Protein AF-A0A2M7XZ30-F1 (afdb_monomer)

pLDDT: mean 95.37, std 4.84, range [64.06, 98.75]

Foldseek 3Di:
DVVVVVVVVVVLVVLVVLLVLLLVLVVLLPNVLSVCSVPVVLCCCLRRVVNDLLSNLLSLLSNLVSCQLVVHPCSLVSQVVSCVSPVLSVLSNQDHPPDPVSLVSSLVSSVVVLVVCVPVHQNALSSCSNVSSCCSVVVCPCVLCVLLNVLNVCLCVLCVPVNDPPDPVNSVSSVVSNVVSVVVSVVVNVVVVVVVVVVVVVVVD

Structure (mmCIF, N/CA/C/O backbone):
data_AF-A0A2M7XZ30-F1
#
_entry.id   AF-A0A2M7XZ30-F1
#
loop_
_atom_site.group_PDB
_atom_site.id
_atom_site.type_symbol
_atom_site.label_atom_id
_atom_site.label_alt_id
_atom_site.label_comp_id
_atom_site.label_asym_id
_atom_site.label_entity_id
_atom_site.label_seq_id
_atom_site.pdbx_PDB_ins_code
_atom_site.Cartn_x
_atom_site.Cartn_y
_atom_site.Cartn_z
_atom_site.occupancy
_atom_site.B_iso_or_equiv
_atom_site.auth_seq_id
_atom_site.auth_comp_id
_atom_site.auth_asym_id
_atom_site.auth_atom_id
_atom_site.pdbx_PDB_model_num
ATOM 1 N N . GLY A 1 1 ? 27.464 -24.814 1.248 1.00 65.94 1 GLY A N 1
ATOM 2 C CA . GLY A 1 1 ? 26.129 -25.414 1.045 1.00 65.94 1 GLY A CA 1
ATOM 3 C C . GLY A 1 1 ? 25.167 -25.120 2.187 1.00 65.94 1 GLY A C 1
ATOM 4 O O . GLY A 1 1 ? 24.325 -24.247 2.036 1.00 65.94 1 GLY A O 1
ATOM 5 N N . GLY A 1 2 ?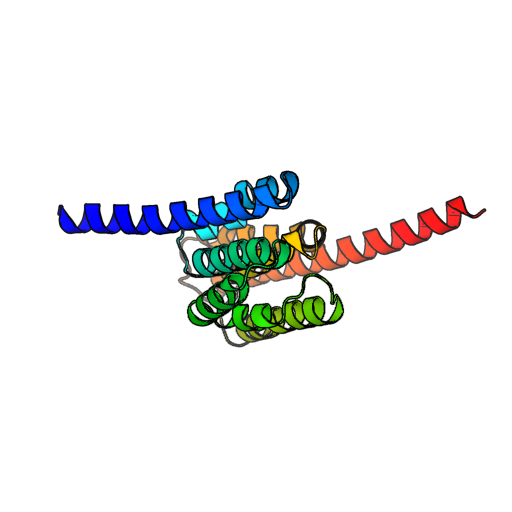 25.293 -25.793 3.338 1.00 81.12 2 GLY A N 1
ATOM 6 C CA . GLY A 1 2 ? 24.267 -25.773 4.401 1.00 81.12 2 GLY A CA 1
ATOM 7 C C . GLY A 1 2 ? 23.904 -24.400 4.991 1.00 81.12 2 GLY A C 1
ATOM 8 O O . GLY A 1 2 ? 22.726 -24.109 5.171 1.00 81.12 2 GLY A O 1
ATOM 9 N N . LYS A 1 3 ? 24.886 -23.511 5.213 1.00 88.50 3 LYS A N 1
ATOM 10 C CA . LYS A 1 3 ? 24.630 -22.151 5.737 1.00 88.50 3 LYS A CA 1
ATOM 11 C C . LYS A 1 3 ? 23.772 -21.293 4.794 1.00 88.50 3 LYS A C 1
ATOM 13 O O . LYS A 1 3 ? 22.982 -20.483 5.264 1.00 88.50 3 LYS A O 1
ATOM 18 N N . PHE A 1 4 ? 23.898 -21.497 3.479 1.00 93.31 4 PHE A N 1
ATOM 19 C CA . PHE A 1 4 ? 23.113 -20.771 2.477 1.00 93.31 4 PHE A CA 1
ATOM 20 C C . PHE A 1 4 ? 21.645 -21.208 2.489 1.00 93.31 4 PHE A C 1
ATOM 22 O O . PHE A 1 4 ? 20.761 -20.362 2.551 1.00 93.31 4 PHE A O 1
ATOM 29 N N . ILE A 1 5 ? 21.386 -22.520 2.509 1.00 94.94 5 ILE A N 1
ATOM 30 C CA . ILE A 1 5 ? 20.019 -23.066 2.561 1.00 94.94 5 ILE A CA 1
ATOM 31 C C . ILE A 1 5 ? 19.306 -22.590 3.829 1.00 94.94 5 ILE A C 1
ATOM 33 O O . ILE A 1 5 ? 18.170 -22.126 3.766 1.00 94.94 5 ILE A O 1
ATOM 37 N N . LEU A 1 6 ? 19.997 -22.651 4.969 1.00 95.06 6 LEU A N 1
ATOM 38 C CA . LEU A 1 6 ? 19.446 -22.207 6.243 1.00 95.06 6 LEU A CA 1
ATOM 39 C C . LEU A 1 6 ? 19.149 -20.698 6.243 1.00 95.06 6 LEU A C 1
ATOM 41 O O . LEU A 1 6 ? 18.087 -20.279 6.695 1.00 95.06 6 LEU A O 1
ATOM 45 N N . SER A 1 7 ? 20.051 -19.884 5.686 1.00 94.75 7 SER A N 1
ATOM 46 C CA . SER A 1 7 ? 19.841 -18.439 5.540 1.00 94.75 7 SER A CA 1
ATOM 47 C C . SER A 1 7 ? 18.653 -18.118 4.628 1.00 94.75 7 SER A C 1
ATOM 49 O O . SER A 1 7 ? 17.804 -17.317 5.010 1.00 94.75 7 SER A O 1
ATOM 51 N N . LEU A 1 8 ? 18.537 -18.784 3.474 1.00 93.38 8 LEU A N 1
ATOM 52 C CA . LEU A 1 8 ? 17.414 -18.617 2.548 1.00 93.38 8 LEU A CA 1
ATOM 53 C C . LEU A 1 8 ? 16.080 -19.006 3.199 1.00 93.38 8 LEU A C 1
ATOM 55 O O . LEU A 1 8 ? 15.076 -18.312 3.026 1.00 93.38 8 LEU A O 1
ATOM 59 N N . PHE A 1 9 ? 16.074 -20.101 3.963 1.00 95.19 9 PHE A N 1
ATOM 60 C CA . PHE A 1 9 ? 14.902 -20.552 4.704 1.00 95.19 9 PHE A CA 1
ATOM 61 C C . PHE A 1 9 ? 14.462 -19.516 5.740 1.00 95.19 9 PHE A C 1
ATOM 63 O O . PHE A 1 9 ? 13.304 -19.100 5.721 1.00 95.19 9 PHE A O 1
ATOM 70 N N . PHE A 1 10 ? 15.374 -19.050 6.602 1.00 96.06 10 PHE A N 1
ATOM 71 C CA . PHE A 1 10 ? 15.043 -18.037 7.606 1.00 96.06 10 PHE A CA 1
ATOM 72 C C . PHE A 1 10 ? 14.608 -16.718 6.975 1.00 96.06 10 PHE A C 1
ATOM 74 O O . PHE A 1 10 ? 13.650 -16.114 7.449 1.00 96.06 10 PHE A O 1
ATOM 81 N N . PHE A 1 11 ? 15.245 -16.314 5.874 1.00 94.38 11 PHE A N 1
ATOM 82 C CA . PHE A 1 11 ? 14.849 -15.133 5.119 1.00 94.38 11 PHE A CA 1
ATOM 83 C C . PHE A 1 11 ? 13.398 -15.246 4.638 1.00 94.38 11 PHE A C 1
ATOM 85 O O . PHE A 1 11 ? 12.583 -14.390 4.970 1.00 94.38 11 PHE A O 1
ATOM 92 N N . LYS A 1 12 ? 13.020 -16.335 3.952 1.00 95.00 12 LYS A N 1
ATOM 93 C CA . LYS A 1 12 ? 11.621 -16.545 3.532 1.00 95.00 12 LYS A CA 1
ATOM 94 C C . LYS A 1 12 ? 10.661 -16.643 4.715 1.00 95.00 12 LYS A C 1
ATOM 96 O O . LYS A 1 12 ? 9.571 -16.073 4.660 1.00 95.00 12 LYS A O 1
ATOM 101 N N . LEU A 1 13 ? 11.063 -17.329 5.785 1.00 96.81 13 LEU A N 1
ATOM 102 C CA . LEU A 1 13 ? 10.253 -17.465 6.991 1.00 96.81 13 LEU A CA 1
ATOM 103 C C . LEU A 1 13 ? 9.919 -16.094 7.589 1.00 96.81 13 LEU A C 1
ATOM 105 O O . LEU A 1 13 ? 8.770 -15.873 7.959 1.00 96.81 13 LEU A O 1
ATOM 109 N N . THR A 1 14 ? 10.867 -15.151 7.609 1.00 96.94 14 THR A N 1
ATOM 110 C CA . THR A 1 14 ? 10.625 -13.776 8.068 1.00 96.94 14 THR A CA 1
ATOM 111 C C . THR A 1 14 ? 9.487 -13.104 7.295 1.00 96.94 14 THR A C 1
ATOM 113 O O . THR A 1 14 ? 8.554 -12.593 7.918 1.00 96.94 14 THR A O 1
ATOM 116 N N . PHE A 1 15 ? 9.501 -13.137 5.957 1.00 97.44 15 PHE A N 1
ATOM 117 C CA . PHE A 1 15 ? 8.439 -12.516 5.149 1.00 97.44 15 PHE A CA 1
ATOM 118 C C . PHE A 1 15 ? 7.088 -13.203 5.344 1.00 97.44 15 PHE A C 1
ATOM 120 O O . PHE A 1 15 ? 6.075 -12.519 5.483 1.00 97.44 15 PHE A O 1
ATOM 127 N N . VAL A 1 16 ? 7.070 -14.536 5.446 1.00 98.06 16 VAL A N 1
ATOM 128 C CA . VAL A 1 16 ? 5.848 -15.290 5.761 1.00 98.06 16 VAL A CA 1
ATOM 129 C C . VAL A 1 16 ? 5.306 -14.903 7.138 1.00 98.06 16 VAL A C 1
ATOM 131 O O . VAL A 1 16 ? 4.108 -14.666 7.273 1.00 98.06 16 VAL A O 1
ATOM 134 N N . SER A 1 17 ? 6.160 -14.776 8.158 1.00 98.38 17 SER A N 1
ATOM 135 C CA . SER A 1 17 ? 5.740 -14.349 9.498 1.00 98.38 17 SER A CA 1
ATOM 136 C C . SER A 1 17 ? 5.137 -12.943 9.496 1.00 98.38 17 SER A C 1
ATOM 138 O O . SER A 1 17 ? 4.085 -12.741 10.101 1.00 98.38 17 SER A O 1
ATOM 140 N N . PHE A 1 18 ? 5.744 -11.981 8.791 1.00 98.44 18 PHE A N 1
ATOM 141 C CA . PHE A 1 18 ? 5.183 -10.631 8.668 1.00 98.44 18 PHE A CA 1
ATOM 142 C C . PHE A 1 18 ? 3.872 -10.625 7.880 1.00 98.44 18 PHE A C 1
ATOM 144 O O . PHE A 1 18 ? 2.883 -10.059 8.333 1.00 98.44 18 PHE A O 1
ATOM 151 N N . TYR A 1 19 ? 3.805 -11.326 6.754 1.00 98.56 19 TYR A N 1
ATOM 152 C CA . TYR A 1 19 ? 2.561 -11.482 6.007 1.00 98.56 19 TYR A CA 1
ATOM 153 C C . TYR A 1 19 ? 1.423 -12.052 6.876 1.00 98.56 19 TYR A C 1
ATOM 155 O O . TYR A 1 19 ? 0.344 -11.461 6.955 1.00 98.56 19 TYR A O 1
ATOM 163 N N . LEU A 1 20 ? 1.672 -13.149 7.600 1.00 98.62 20 LEU A N 1
ATOM 164 C CA . LEU A 1 20 ? 0.684 -13.738 8.508 1.00 98.62 20 LEU A CA 1
ATOM 165 C C . LEU A 1 20 ? 0.331 -12.793 9.664 1.00 98.62 20 LEU A C 1
ATOM 167 O O . LEU A 1 20 ? -0.834 -12.718 10.056 1.00 98.62 20 LEU A O 1
ATOM 171 N N . GLY A 1 21 ? 1.299 -12.028 10.173 1.00 98.69 21 GLY A N 1
ATOM 172 C CA . GLY A 1 21 ? 1.078 -10.980 11.169 1.00 98.69 21 GLY A CA 1
ATOM 173 C C . GLY A 1 21 ? 0.129 -9.883 10.674 1.00 98.69 21 GLY A C 1
ATOM 174 O O . GLY A 1 21 ? -0.786 -9.490 11.402 1.00 98.69 21 GLY A O 1
ATOM 175 N N . ALA A 1 22 ? 0.285 -9.439 9.425 1.00 98.62 22 ALA A N 1
ATOM 176 C CA . ALA A 1 22 ? -0.594 -8.464 8.780 1.00 98.62 22 ALA A CA 1
ATOM 177 C C . ALA A 1 22 ? -2.033 -8.988 8.628 1.00 98.62 22 ALA A C 1
ATOM 179 O O . ALA A 1 22 ? -2.995 -8.290 8.977 1.00 98.62 22 ALA A O 1
ATOM 180 N N . VAL A 1 23 ? -2.181 -10.230 8.149 1.00 98.75 23 VAL A N 1
ATOM 181 C CA . VAL A 1 23 ? -3.479 -10.912 8.017 1.00 98.75 23 VAL A CA 1
ATOM 182 C C . VAL A 1 23 ? -4.138 -11.064 9.386 1.00 98.75 23 VAL A C 1
ATOM 184 O O . VAL A 1 23 ? -5.301 -10.696 9.555 1.00 98.75 23 VAL A O 1
ATOM 187 N N . TRP A 1 24 ? -3.398 -11.538 10.391 1.00 98.69 24 TRP A N 1
ATOM 188 C CA . TRP A 1 24 ? -3.891 -11.699 11.757 1.00 98.69 24 TRP A CA 1
ATOM 189 C C . TRP A 1 24 ? -4.364 -10.374 12.362 1.00 98.69 24 TRP A C 1
ATOM 191 O O . TRP A 1 24 ? -5.485 -10.303 12.872 1.00 98.69 24 TRP A O 1
ATOM 201 N N . ALA A 1 25 ? -3.551 -9.318 12.279 1.00 98.44 25 ALA A N 1
ATOM 202 C CA . ALA A 1 25 ? -3.884 -8.012 12.841 1.00 98.44 25 ALA A CA 1
ATOM 203 C C . ALA A 1 25 ? -5.148 -7.439 12.198 1.00 98.44 25 ALA A C 1
ATOM 205 O O . ALA A 1 25 ? -6.045 -6.954 12.890 1.00 98.44 25 ALA A O 1
ATOM 206 N N . THR A 1 26 ? -5.254 -7.564 10.876 1.00 98.31 26 THR A N 1
ATOM 207 C CA . THR A 1 26 ? -6.417 -7.087 10.129 1.00 98.31 26 THR A CA 1
ATOM 208 C C . THR A 1 26 ? -7.651 -7.940 10.427 1.00 98.31 26 THR A C 1
ATOM 210 O O . THR A 1 26 ? -8.738 -7.391 10.574 1.00 98.31 26 THR A O 1
ATOM 213 N N . ASN A 1 27 ? -7.504 -9.253 10.633 1.00 98.50 27 ASN A N 1
ATOM 214 C CA . ASN A 1 27 ? -8.604 -10.155 11.003 1.00 98.50 27 ASN A CA 1
ATOM 215 C C . ASN A 1 27 ? -9.213 -9.796 12.362 1.00 98.50 27 ASN A C 1
ATOM 217 O O . ASN A 1 27 ? -10.423 -9.900 12.553 1.00 98.50 27 ASN A O 1
ATOM 221 N N . LYS A 1 28 ? -8.386 -9.318 13.299 1.00 98.00 28 LYS A N 1
ATOM 222 C CA . LYS A 1 28 ? -8.860 -8.806 14.591 1.00 98.00 28 LYS A CA 1
ATOM 223 C C . LYS A 1 28 ? -9.648 -7.497 14.477 1.00 98.00 28 LYS A C 1
ATOM 225 O O . LYS A 1 28 ? -10.363 -7.161 15.415 1.00 98.00 28 LYS A O 1
ATOM 230 N N . ILE A 1 29 ? -9.533 -6.776 13.360 1.00 97.31 29 ILE A N 1
ATOM 231 C CA . ILE A 1 29 ? -10.335 -5.582 13.063 1.00 97.31 29 ILE A CA 1
ATOM 232 C C . ILE A 1 29 ? -11.581 -5.972 12.256 1.00 97.31 29 ILE A C 1
ATOM 234 O O . ILE A 1 29 ? -12.699 -5.638 12.641 1.00 97.31 29 ILE A O 1
ATOM 238 N N . ASN A 1 30 ? -11.396 -6.660 11.125 1.00 97.62 30 ASN A N 1
ATOM 239 C CA . ASN A 1 30 ? -12.458 -7.061 10.210 1.00 97.62 30 ASN A CA 1
ATOM 240 C C . ASN A 1 30 ? -12.027 -8.251 9.326 1.00 97.62 30 ASN A C 1
ATOM 242 O O . ASN A 1 30 ? -11.037 -8.173 8.595 1.00 97.62 30 ASN A O 1
ATOM 246 N N . LYS A 1 31 ? -12.825 -9.327 9.329 1.00 97.50 31 LYS A N 1
ATOM 247 C CA . LYS A 1 31 ? -12.552 -10.559 8.565 1.00 97.50 31 LYS A CA 1
ATOM 248 C C . LYS A 1 31 ? -12.480 -10.337 7.048 1.00 97.50 31 LYS A C 1
ATOM 250 O O . LYS A 1 31 ? -11.614 -10.904 6.392 1.00 97.50 31 LYS A O 1
ATOM 255 N N . ASN A 1 32 ? -13.342 -9.484 6.492 1.00 97.38 32 ASN A N 1
ATOM 256 C CA . ASN A 1 32 ? -13.381 -9.225 5.049 1.00 97.38 32 ASN A CA 1
ATOM 257 C C . ASN A 1 32 ? -12.128 -8.471 4.589 1.00 97.38 32 ASN A C 1
ATOM 259 O O . ASN A 1 32 ? -11.578 -8.767 3.535 1.00 97.38 3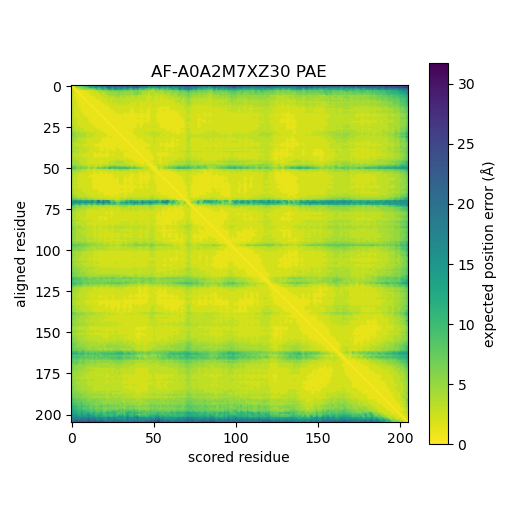2 ASN A O 1
ATOM 263 N N . MET A 1 33 ? -11.638 -7.528 5.398 1.00 97.75 33 MET A N 1
ATOM 264 C CA . MET A 1 33 ? -10.380 -6.830 5.108 1.00 97.75 33 MET A CA 1
ATOM 265 C C . MET A 1 33 ? -9.184 -7.776 5.197 1.00 97.75 33 MET A C 1
ATOM 267 O O . MET A 1 33 ? -8.268 -7.679 4.389 1.00 97.75 33 MET A O 1
ATOM 271 N N . ALA A 1 34 ? -9.195 -8.707 6.153 1.00 98.19 34 ALA A N 1
ATOM 272 C CA . ALA A 1 34 ? -8.145 -9.710 6.267 1.00 98.19 34 ALA A CA 1
ATOM 273 C C . ALA A 1 34 ? -8.107 -10.636 5.054 1.00 98.19 34 ALA A C 1
ATOM 275 O O . ALA A 1 34 ? -7.021 -10.965 4.594 1.00 98.19 34 ALA A O 1
ATOM 276 N N . LEU A 1 35 ? -9.276 -10.994 4.513 1.00 98.06 35 LEU A N 1
ATOM 277 C CA . LEU A 1 35 ? -9.371 -11.744 3.265 1.00 98.06 35 LEU A CA 1
ATOM 278 C C . LEU A 1 35 ? -8.733 -10.961 2.117 1.00 98.06 35 LEU A C 1
ATOM 280 O O . LEU A 1 35 ? -7.898 -11.519 1.420 1.00 98.06 35 LEU A O 1
ATOM 284 N N . VAL A 1 36 ? -9.018 -9.657 1.988 1.00 98.06 36 VAL A N 1
ATOM 285 C CA . VAL A 1 36 ? -8.336 -8.804 0.998 1.00 98.06 36 VAL A CA 1
ATOM 286 C C . VAL A 1 36 ? -6.818 -8.857 1.185 1.00 98.06 36 VAL A C 1
ATOM 288 O O . VAL A 1 36 ? -6.116 -9.131 0.224 1.00 98.06 36 VAL A O 1
ATOM 291 N N . ILE A 1 37 ? -6.290 -8.665 2.400 1.00 98.31 37 ILE A N 1
ATOM 292 C CA . ILE A 1 37 ? -4.836 -8.748 2.644 1.00 98.31 37 ILE A CA 1
ATOM 293 C C . ILE A 1 37 ? -4.272 -10.134 2.294 1.00 98.31 37 ILE A C 1
ATOM 295 O O . ILE A 1 37 ? -3.186 -10.227 1.730 1.00 98.31 37 ILE A O 1
ATOM 299 N N . ALA A 1 38 ? -5.008 -11.199 2.612 1.00 98.25 38 ALA A N 1
ATOM 300 C CA . ALA A 1 38 ? -4.565 -12.575 2.423 1.00 98.25 38 ALA A CA 1
ATOM 301 C C . ALA A 1 38 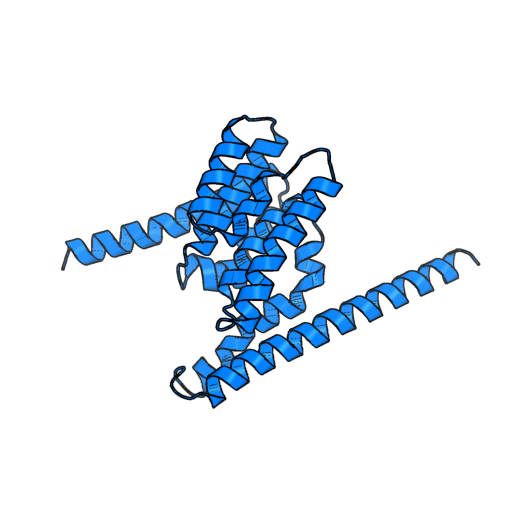? -4.627 -13.058 0.964 1.00 98.25 38 ALA A C 1
ATOM 303 O O . ALA A 1 38 ? -3.954 -14.016 0.597 1.00 98.25 38 ALA A O 1
ATOM 304 N N . THR A 1 39 ? -5.467 -12.452 0.127 1.00 97.94 39 THR A N 1
ATOM 305 C CA . THR A 1 39 ? -5.690 -12.944 -1.240 1.00 97.94 39 THR A CA 1
ATOM 306 C C . THR A 1 39 ? -5.338 -11.930 -2.314 1.00 97.94 39 THR A C 1
ATOM 308 O O . THR A 1 39 ? -5.406 -12.267 -3.494 1.00 97.94 39 THR A O 1
ATOM 311 N N . HIS A 1 40 ? -4.984 -10.690 -1.960 1.00 98.12 40 HIS A N 1
ATOM 312 C CA . HIS A 1 40 ? -4.688 -9.687 -2.974 1.00 98.12 40 HIS A CA 1
ATOM 313 C C . HIS A 1 40 ? -3.419 -10.077 -3.749 1.00 98.12 40 HIS A C 1
ATOM 315 O O . HIS A 1 40 ? -2.348 -10.204 -3.146 1.00 98.12 40 HIS A O 1
ATOM 321 N N . PRO A 1 41 ? -3.489 -10.205 -5.087 1.00 97.19 41 PRO A N 1
ATOM 322 C CA . PRO A 1 41 ? -2.390 -10.755 -5.877 1.00 97.19 41 PRO A CA 1
ATOM 323 C C . PRO A 1 41 ? -1.119 -9.903 -5.776 1.00 97.19 41 PRO A C 1
ATOM 325 O O . PRO A 1 41 ? -0.029 -10.457 -5.699 1.00 97.19 41 PRO A O 1
ATOM 328 N N . LEU A 1 42 ? -1.248 -8.575 -5.648 1.00 97.44 42 LEU A N 1
ATOM 329 C CA . LEU A 1 42 ? -0.097 -7.690 -5.424 1.00 97.44 42 LEU A CA 1
ATOM 330 C C . LEU A 1 42 ? 0.661 -8.043 -4.132 1.00 97.44 42 LEU A C 1
ATOM 332 O O . LEU A 1 42 ? 1.881 -8.081 -4.145 1.00 97.44 42 LEU A O 1
ATOM 336 N N . ILE A 1 43 ? -0.040 -8.348 -3.033 1.00 97.75 43 ILE A N 1
ATOM 337 C CA . ILE A 1 43 ? 0.601 -8.698 -1.753 1.00 97.75 43 ILE A CA 1
ATOM 338 C C . ILE A 1 43 ? 1.306 -10.050 -1.860 1.00 97.75 43 ILE A C 1
ATOM 340 O O . ILE A 1 43 ? 2.403 -10.218 -1.337 1.00 97.75 43 ILE A O 1
ATOM 344 N N . ILE A 1 44 ? 0.701 -11.015 -2.551 1.00 97.19 44 ILE A N 1
ATOM 345 C CA . ILE A 1 44 ? 1.283 -12.350 -2.705 1.00 97.19 44 ILE A CA 1
ATOM 346 C C . ILE A 1 44 ? 2.531 -12.287 -3.596 1.00 97.19 44 ILE A C 1
ATOM 348 O O . ILE A 1 44 ? 3.588 -12.791 -3.215 1.00 97.19 44 ILE A O 1
ATOM 352 N N . ILE A 1 45 ? 2.432 -11.645 -4.760 1.00 96.25 45 ILE A N 1
ATOM 353 C CA . ILE A 1 45 ? 3.522 -11.595 -5.741 1.00 96.25 45 ILE A CA 1
ATOM 354 C C . ILE A 1 45 ? 4.666 -10.705 -5.230 1.00 96.25 45 ILE A C 1
ATOM 356 O O . ILE A 1 45 ? 5.799 -11.169 -5.134 1.00 96.25 45 ILE A O 1
ATOM 360 N N . GLU A 1 46 ? 4.372 -9.471 -4.817 1.00 95.88 46 GLU A N 1
ATOM 361 C CA . GLU A 1 46 ? 5.390 -8.484 -4.410 1.00 95.88 46 GLU A CA 1
ATOM 362 C C . GLU A 1 46 ? 5.812 -8.593 -2.945 1.00 95.88 46 GLU A C 1
ATOM 364 O O . GLU A 1 46 ? 6.815 -8.019 -2.531 1.00 95.88 46 GLU A O 1
ATOM 369 N N . GLY A 1 47 ? 5.015 -9.262 -2.115 1.00 94.19 47 GLY A N 1
ATOM 370 C CA . GLY A 1 47 ? 5.331 -9.438 -0.702 1.00 94.19 47 GLY A CA 1
ATOM 371 C C . GLY A 1 47 ? 6.010 -10.770 -0.409 1.00 94.19 47 GLY A C 1
ATOM 372 O O . GLY A 1 47 ? 6.991 -10.802 0.332 1.00 94.19 47 GLY A O 1
ATOM 373 N N . LEU A 1 48 ? 5.490 -11.874 -0.956 1.00 94.06 48 LEU A N 1
ATOM 374 C CA . LEU A 1 48 ? 5.951 -13.225 -0.613 1.00 94.06 48 LEU A CA 1
ATOM 375 C C . LEU A 1 48 ? 6.865 -13.843 -1.668 1.00 94.06 48 LEU A C 1
ATOM 377 O O . LEU A 1 48 ? 7.848 -14.493 -1.308 1.00 94.06 48 LEU A O 1
ATOM 381 N N . ASN A 1 49 ? 6.533 -13.691 -2.953 1.00 92.00 49 ASN A N 1
ATOM 382 C CA . ASN A 1 49 ? 7.315 -14.316 -4.018 1.00 92.00 49 ASN A CA 1
ATOM 383 C C . ASN A 1 49 ? 8.619 -13.552 -4.274 1.00 92.00 49 ASN A C 1
ATOM 385 O O . ASN A 1 49 ? 9.692 -14.156 -4.285 1.00 92.00 49 ASN A O 1
ATOM 389 N N . THR A 1 50 ? 8.521 -12.227 -4.388 1.00 89.62 50 THR A N 1
ATOM 390 C CA . THR A 1 50 ? 9.664 -11.318 -4.522 1.00 89.62 50 THR A CA 1
ATOM 391 C C . THR A 1 50 ? 9.774 -10.474 -3.253 1.00 89.62 50 THR A C 1
ATOM 393 O O . THR A 1 50 ? 9.218 -9.386 -3.192 1.00 89.62 50 THR A O 1
ATOM 396 N N . PRO A 1 51 ? 10.409 -10.976 -2.183 1.00 84.06 51 PRO A N 1
ATOM 397 C CA . PRO A 1 51 ? 10.361 -10.328 -0.879 1.00 84.06 51 PRO A CA 1
ATOM 398 C C . PRO A 1 51 ? 11.036 -8.950 -0.878 1.00 84.06 51 PRO A C 1
ATOM 400 O O . PRO A 1 51 ? 12.260 -8.832 -0.957 1.00 84.06 51 PRO A O 1
ATOM 403 N N . HIS A 1 52 ? 10.219 -7.908 -0.720 1.00 93.19 52 HIS A N 1
ATOM 404 C CA . HIS A 1 52 ? 10.650 -6.530 -0.507 1.00 93.19 52 HIS A CA 1
ATOM 405 C C . HIS A 1 52 ? 10.329 -6.070 0.915 1.00 93.19 52 HIS A C 1
ATOM 407 O O . HIS A 1 52 ? 9.269 -6.379 1.466 1.00 93.19 52 HIS A O 1
ATOM 413 N N . ASN A 1 53 ? 11.207 -5.251 1.499 1.00 96.19 53 ASN A N 1
ATOM 414 C CA . ASN A 1 53 ? 11.016 -4.684 2.842 1.00 96.19 53 ASN A CA 1
ATOM 415 C C . ASN A 1 53 ? 9.702 -3.887 2.984 1.00 96.19 53 ASN A C 1
ATOM 417 O O . ASN A 1 53 ? 9.212 -3.700 4.097 1.00 96.19 53 ASN A O 1
ATOM 421 N N . ASP A 1 54 ? 9.102 -3.465 1.867 1.00 97.00 54 ASP A N 1
ATOM 422 C CA . ASP A 1 54 ? 7.768 -2.872 1.786 1.00 97.00 54 ASP A CA 1
ATOM 423 C C . ASP A 1 54 ? 6.684 -3.753 2.439 1.00 97.00 54 ASP A C 1
ATOM 425 O O . ASP A 1 54 ? 5.817 -3.215 3.129 1.00 97.00 54 ASP A O 1
ATOM 429 N N . LEU A 1 55 ? 6.761 -5.091 2.332 1.00 98.00 55 LEU A N 1
ATOM 430 C CA . LEU A 1 55 ? 5.835 -5.997 3.028 1.00 98.00 55 LEU A CA 1
ATOM 431 C C . LEU A 1 55 ? 6.004 -5.922 4.552 1.00 98.00 55 LEU A C 1
ATOM 433 O O . LEU A 1 55 ? 5.015 -5.918 5.287 1.00 98.00 55 LEU A O 1
ATOM 437 N N . ILE A 1 56 ? 7.246 -5.851 5.037 1.00 98.44 56 ILE A N 1
ATOM 438 C CA . ILE A 1 56 ? 7.541 -5.763 6.473 1.00 98.44 56 ILE A CA 1
ATOM 439 C C . ILE A 1 56 ? 7.012 -4.435 7.025 1.00 98.44 56 ILE A C 1
ATOM 441 O O . ILE A 1 56 ? 6.299 -4.429 8.030 1.00 98.44 56 ILE A O 1
ATOM 445 N N . ALA A 1 57 ? 7.288 -3.322 6.337 1.00 98.50 57 ALA A N 1
ATOM 446 C CA . ALA A 1 57 ? 6.762 -2.008 6.701 1.00 98.50 57 ALA A CA 1
ATOM 447 C C . ALA A 1 57 ? 5.221 -2.000 6.694 1.00 98.50 57 ALA A C 1
ATOM 449 O O . ALA A 1 57 ? 4.595 -1.617 7.683 1.00 98.50 57 ALA A O 1
ATOM 450 N N . MET A 1 58 ? 4.595 -2.524 5.634 1.00 98.50 58 MET A N 1
ATOM 451 C CA . MET A 1 58 ? 3.138 -2.675 5.545 1.00 98.50 58 MET A CA 1
ATOM 452 C C . MET A 1 58 ? 2.570 -3.492 6.713 1.00 98.50 58 MET A C 1
ATOM 454 O O . MET A 1 58 ? 1.596 -3.077 7.345 1.00 98.50 58 MET A O 1
ATOM 458 N N . SER A 1 59 ? 3.185 -4.632 7.036 1.00 98.62 59 SER A N 1
ATOM 459 C CA . SER A 1 59 ? 2.761 -5.491 8.140 1.00 98.62 59 SER A CA 1
ATOM 460 C C . SER A 1 59 ? 2.853 -4.780 9.486 1.00 98.62 59 SER A C 1
ATOM 462 O O . SER A 1 59 ? 1.896 -4.801 10.260 1.00 98.62 59 SER A O 1
ATOM 464 N N . LEU A 1 60 ? 3.990 -4.149 9.789 1.00 98.75 60 LEU A N 1
ATOM 465 C CA . LEU A 1 60 ? 4.175 -3.402 11.033 1.00 98.75 60 LEU A CA 1
ATOM 466 C C . LEU A 1 60 ? 3.180 -2.244 11.142 1.00 98.75 60 LEU A C 1
ATOM 468 O O . LEU A 1 60 ? 2.606 -2.036 12.212 1.00 98.75 60 LEU A O 1
ATOM 472 N N . GLY A 1 61 ? 2.909 -1.553 10.033 1.00 98.56 61 GLY A N 1
ATOM 473 C CA . GLY A 1 61 ? 1.855 -0.550 9.939 1.00 98.56 61 GLY A CA 1
ATOM 474 C C . GLY A 1 61 ? 0.476 -1.122 10.281 1.00 98.56 61 GLY A C 1
ATOM 475 O O . GLY A 1 61 ? -0.216 -0.577 11.135 1.00 98.56 61 GLY A O 1
ATOM 476 N N . LEU A 1 62 ? 0.080 -2.258 9.702 1.00 98.69 62 LEU A N 1
ATOM 477 C CA . LEU A 1 62 ? -1.215 -2.893 9.988 1.00 98.69 62 LEU A CA 1
ATOM 478 C C . LEU A 1 62 ? -1.339 -3.389 11.436 1.00 98.69 62 LEU A C 1
ATOM 480 O O . LEU A 1 62 ? -2.370 -3.167 12.079 1.00 98.69 62 LEU A O 1
ATOM 484 N N . ILE A 1 63 ? -0.284 -3.994 11.990 1.00 98.69 63 ILE A N 1
ATOM 485 C CA . ILE A 1 63 ? -0.243 -4.375 13.411 1.00 98.69 63 ILE A CA 1
ATOM 486 C C . ILE A 1 63 ? -0.350 -3.117 14.286 1.00 98.69 63 ILE A C 1
ATOM 488 O O . ILE A 1 63 ? -1.123 -3.092 15.245 1.00 98.69 63 ILE A O 1
ATOM 492 N N . GLY A 1 64 ? 0.352 -2.040 13.929 1.00 98.44 64 GLY A N 1
ATOM 493 C CA . GLY A 1 64 ? 0.255 -0.743 14.595 1.00 98.44 64 GLY A CA 1
ATOM 494 C C . GLY A 1 64 ? -1.163 -0.167 14.566 1.00 98.44 64 GLY A C 1
ATOM 495 O O . GLY A 1 64 ? -1.652 0.288 15.599 1.00 98.44 64 GLY A O 1
ATOM 496 N N . VAL A 1 65 ? -1.872 -0.255 13.435 1.00 98.31 65 VAL A N 1
ATOM 497 C CA . VAL A 1 65 ? -3.277 0.176 13.307 1.00 98.31 65 VAL A CA 1
ATOM 498 C C . VAL A 1 65 ? -4.194 -0.650 14.213 1.00 98.31 65 VAL A C 1
ATOM 500 O O . VAL A 1 65 ? -5.028 -0.083 14.925 1.00 98.31 65 VAL A O 1
ATOM 503 N N . TYR A 1 66 ? -4.008 -1.970 14.273 1.00 98.31 66 TYR A N 1
ATOM 504 C CA . TYR A 1 66 ? -4.732 -2.827 15.216 1.00 98.31 66 TYR A CA 1
ATOM 505 C C . TYR A 1 66 ? -4.500 -2.405 16.678 1.00 98.31 66 TYR A C 1
ATOM 507 O O . TYR A 1 66 ? -5.451 -2.269 17.454 1.00 98.31 66 TYR A O 1
ATOM 515 N N . LEU A 1 67 ? -3.251 -2.141 17.070 1.00 98.00 67 LEU A N 1
ATOM 516 C CA . LEU A 1 67 ? -2.924 -1.671 18.421 1.00 98.00 67 LEU A CA 1
ATOM 517 C C . LEU A 1 67 ? -3.505 -0.278 18.708 1.00 98.00 67 LEU A C 1
ATOM 519 O O . LEU A 1 67 ? -4.021 -0.050 19.805 1.00 98.00 67 LEU A O 1
ATOM 523 N N . LEU A 1 68 ? -3.490 0.623 17.719 1.00 97.38 68 LEU A N 1
ATOM 524 C CA . LEU A 1 68 ? -4.075 1.963 17.803 1.00 97.38 68 LEU A CA 1
ATOM 525 C C . LEU A 1 68 ? -5.579 1.880 18.096 1.00 97.38 68 LEU A C 1
ATOM 527 O O . LEU A 1 68 ? -6.093 2.597 18.958 1.00 97.38 68 LEU A O 1
ATOM 531 N N . PHE A 1 69 ? -6.295 0.975 17.424 1.00 95.81 69 PHE A N 1
ATOM 532 C CA . PHE A 1 69 ? -7.730 0.781 17.642 1.00 95.81 69 PHE A CA 1
ATOM 533 C C . PHE A 1 69 ? -8.056 0.215 19.029 1.00 95.81 69 PHE A C 1
ATOM 535 O O . PHE A 1 69 ? -9.121 0.535 19.573 1.00 95.81 69 PHE A O 1
ATOM 542 N N . ASN A 1 70 ? -7.112 -0.510 19.632 1.00 93.56 70 ASN A N 1
ATOM 543 C CA . ASN A 1 70 ? -7.187 -1.052 20.989 1.00 93.56 70 ASN A CA 1
ATOM 544 C C . ASN A 1 70 ? -6.527 -0.165 22.060 1.00 93.56 70 ASN A C 1
ATOM 546 O O . ASN A 1 70 ? -6.337 -0.619 23.185 1.00 93.56 70 ASN A O 1
ATOM 550 N N . LYS A 1 71 ? -6.193 1.093 21.731 1.00 83.69 71 LYS A N 1
ATOM 551 C CA . LYS A 1 71 ? -5.592 2.086 22.646 1.00 83.69 71 LYS A CA 1
ATOM 552 C C . LYS A 1 71 ? -4.270 1.637 23.294 1.00 83.69 71 LYS A C 1
ATOM 554 O O . LYS A 1 71 ? -3.977 2.019 24.423 1.00 83.69 71 LYS A O 1
ATOM 559 N N . LYS A 1 72 ? -3.459 0.836 22.599 1.00 83.62 72 LYS A N 1
ATOM 560 C CA . LYS A 1 72 ? -2.169 0.360 23.123 1.00 83.62 72 LYS A CA 1
ATOM 561 C C . LYS A 1 72 ? -1.030 1.294 22.711 1.00 83.62 72 LYS A C 1
ATOM 563 O O . LYS A 1 72 ? -0.881 1.590 21.529 1.00 83.62 72 LYS A O 1
ATOM 568 N N . ILE A 1 73 ? -0.192 1.693 23.674 1.00 87.69 73 ILE A N 1
ATOM 569 C CA . ILE A 1 73 ? 0.935 2.629 23.471 1.00 87.69 73 ILE A CA 1
ATOM 570 C C . ILE A 1 73 ? 1.946 2.141 22.419 1.00 87.69 73 ILE A C 1
ATOM 572 O O . ILE A 1 73 ? 2.511 2.931 21.665 1.00 87.69 73 ILE A O 1
ATOM 576 N N . TRP A 1 74 ? 2.086 0.819 22.295 1.00 94.81 74 TRP A N 1
ATOM 577 C CA . TRP A 1 74 ? 2.959 0.159 21.327 1.00 94.81 74 TRP A CA 1
ATOM 578 C C . TRP A 1 74 ? 2.614 0.453 19.859 1.00 94.81 74 TRP A C 1
ATOM 580 O O . TRP A 1 74 ? 3.458 0.235 18.995 1.00 94.81 74 TRP A O 1
ATOM 590 N N . SER A 1 75 ? 1.428 0.999 19.551 1.00 96.81 75 SER A N 1
ATOM 591 C CA . SER A 1 75 ? 1.075 1.371 18.175 1.00 96.81 75 SER A CA 1
ATOM 592 C C . SER A 1 75 ? 2.062 2.372 17.573 1.00 96.81 75 SER A C 1
ATOM 594 O O . SER A 1 75 ? 2.458 2.229 16.421 1.00 96.81 75 SER A O 1
ATOM 596 N N . ARG A 1 76 ? 2.486 3.376 18.355 1.00 96.12 76 ARG A N 1
ATOM 597 C CA . ARG A 1 76 ? 3.403 4.422 17.881 1.00 96.12 76 ARG A CA 1
ATOM 598 C C . ARG A 1 76 ? 4.803 3.872 17.651 1.00 96.12 76 ARG A C 1
ATOM 600 O O . ARG A 1 76 ? 5.396 4.191 16.630 1.00 96.12 76 ARG A O 1
ATOM 607 N N . ALA A 1 77 ? 5.282 2.993 18.531 1.00 97.75 77 ALA A N 1
ATOM 608 C CA . ALA A 1 77 ? 6.561 2.314 18.344 1.00 97.75 77 ALA A CA 1
ATOM 609 C C . ALA A 1 77 ? 6.588 1.522 17.024 1.00 97.75 77 ALA A C 1
ATOM 611 O O . ALA A 1 77 ? 7.523 1.673 16.245 1.00 97.75 77 ALA A O 1
ATOM 612 N N . LEU A 1 78 ? 5.530 0.760 16.714 1.00 98.31 78 LEU A N 1
ATOM 613 C CA . LEU A 1 78 ? 5.453 0.024 15.444 1.00 98.31 78 LEU A CA 1
ATOM 614 C C . LEU A 1 78 ? 5.391 0.945 14.220 1.00 98.31 78 LEU A C 1
ATOM 616 O O . LEU A 1 78 ? 6.007 0.638 13.203 1.00 98.31 78 LEU A O 1
ATOM 620 N N . PHE A 1 79 ? 4.696 2.082 14.310 1.00 98.31 79 PHE A N 1
ATOM 621 C CA . PHE A 1 79 ? 4.694 3.081 13.238 1.00 98.31 79 PHE A CA 1
ATOM 622 C C . PHE A 1 79 ? 6.075 3.707 13.016 1.00 98.31 79 PHE A C 1
ATOM 624 O O . PHE A 1 79 ? 6.466 3.894 11.867 1.00 98.31 79 PHE A O 1
ATOM 631 N N . ILE A 1 80 ? 6.833 3.983 14.086 1.00 98.25 80 ILE A N 1
ATOM 632 C CA . ILE A 1 80 ? 8.214 4.477 13.975 1.00 98.25 80 ILE A CA 1
ATOM 633 C C . ILE A 1 80 ? 9.074 3.426 13.273 1.00 98.25 80 ILE A C 1
ATOM 635 O O . ILE A 1 80 ? 9.737 3.747 12.293 1.00 98.25 80 ILE A O 1
ATOM 639 N N . ILE A 1 81 ? 9.021 2.167 13.719 1.00 98.38 81 ILE A N 1
ATOM 640 C CA . ILE A 1 81 ? 9.809 1.082 13.118 1.00 98.38 81 ILE A CA 1
ATOM 641 C C . ILE A 1 81 ? 9.433 0.892 11.641 1.00 98.38 81 ILE A C 1
ATOM 643 O O . ILE A 1 81 ? 10.321 0.792 10.801 1.00 98.38 81 ILE A O 1
ATOM 647 N N . SER A 1 82 ? 8.139 0.921 11.298 1.00 98.44 82 SER A N 1
ATOM 648 C CA . SER A 1 82 ? 7.682 0.912 9.900 1.00 98.44 82 SER A CA 1
ATOM 649 C C . SER A 1 82 ? 8.319 2.048 9.094 1.00 98.44 82 SER A C 1
ATOM 651 O O . SER A 1 82 ? 8.884 1.801 8.030 1.00 98.44 82 SER A O 1
ATOM 653 N N . GLY A 1 83 ? 8.274 3.278 9.619 1.00 98.00 83 GLY A N 1
ATOM 654 C CA . GLY A 1 83 ? 8.860 4.464 8.990 1.00 98.00 83 GLY A CA 1
ATOM 655 C C . GLY A 1 83 ? 10.373 4.367 8.797 1.00 98.00 83 GLY A C 1
ATOM 656 O O . GLY A 1 83 ? 10.882 4.817 7.776 1.00 98.00 83 GLY A O 1
ATOM 657 N N . LEU A 1 84 ? 11.087 3.745 9.739 1.00 97.62 84 LEU A N 1
ATOM 658 C CA . LEU A 1 84 ? 12.532 3.522 9.648 1.00 97.62 84 LEU A CA 1
ATOM 659 C C . LEU A 1 84 ? 12.903 2.452 8.613 1.00 97.62 84 LEU A C 1
ATOM 661 O O . LEU A 1 84 ? 13.945 2.564 7.977 1.00 97.62 84 LEU A O 1
ATOM 665 N N . ILE A 1 85 ? 12.055 1.438 8.415 1.00 97.38 85 ILE A N 1
ATOM 666 C CA . ILE A 1 85 ? 12.234 0.450 7.339 1.00 97.38 85 ILE A CA 1
ATOM 667 C C . ILE A 1 85 ? 11.926 1.081 5.979 1.00 97.38 85 ILE A C 1
ATOM 669 O O . ILE A 1 85 ? 12.632 0.839 4.998 1.00 97.38 85 ILE A O 1
ATOM 673 N N . LYS A 1 86 ? 10.855 1.879 5.908 1.00 96.25 86 LYS A N 1
ATOM 674 C CA . LYS A 1 86 ? 10.434 2.565 4.689 1.00 96.25 86 LYS A CA 1
ATOM 675 C C . LYS A 1 86 ? 9.889 3.951 5.015 1.00 96.25 86 LYS A C 1
ATOM 677 O O . LYS A 1 86 ? 8.758 4.091 5.488 1.00 96.25 86 LYS A O 1
ATOM 682 N N . TYR A 1 87 ? 10.656 4.981 4.662 1.00 95.19 87 TYR A N 1
ATOM 683 C CA . TYR A 1 87 ? 10.326 6.380 4.960 1.00 95.19 87 TYR A CA 1
ATOM 684 C C . TYR A 1 87 ? 8.984 6.843 4.379 1.00 95.19 87 TYR A C 1
ATOM 686 O O . TYR A 1 87 ? 8.335 7.706 4.965 1.00 95.19 87 TYR A O 1
ATOM 694 N N . SER A 1 88 ? 8.502 6.227 3.291 1.00 96.00 88 SER A N 1
ATOM 695 C CA . SER A 1 88 ? 7.166 6.511 2.743 1.00 96.00 88 SER A CA 1
ATOM 696 C C . SER A 1 88 ? 6.022 6.182 3.709 1.00 96.00 88 SER A C 1
ATOM 698 O O . SER A 1 88 ? 4.916 6.707 3.571 1.00 96.00 88 SER A O 1
ATOM 700 N N . THR A 1 89 ? 6.284 5.358 4.727 1.00 97.88 89 THR A N 1
ATOM 701 C CA . THR A 1 89 ? 5.323 5.035 5.784 1.00 97.88 89 THR A CA 1
ATOM 702 C C . THR A 1 89 ? 5.430 5.945 7.005 1.00 97.88 89 THR A C 1
ATOM 704 O O . THR A 1 89 ? 4.541 5.907 7.843 1.00 97.88 89 THR A O 1
ATOM 707 N N . LEU A 1 90 ? 6.431 6.827 7.111 1.00 97.81 90 LEU A N 1
ATOM 708 C CA . LEU A 1 90 ? 6.567 7.756 8.244 1.00 97.81 90 LEU A CA 1
ATOM 709 C C . LEU A 1 90 ? 5.297 8.594 8.533 1.00 97.81 90 LEU A C 1
ATOM 711 O O . LEU A 1 90 ? 4.948 8.759 9.706 1.00 97.81 90 LEU A O 1
ATOM 715 N N . PRO A 1 91 ? 4.533 9.057 7.522 1.00 98.31 91 PRO A N 1
ATOM 716 C CA . PRO A 1 91 ? 3.282 9.785 7.737 1.00 98.31 91 PRO A CA 1
ATOM 717 C C . PRO A 1 91 ? 2.216 9.003 8.513 1.00 98.31 91 PRO A C 1
ATOM 719 O O . PRO A 1 91 ? 1.330 9.616 9.104 1.00 98.31 91 PRO A O 1
ATOM 722 N N . ILE A 1 92 ? 2.294 7.668 8.602 1.00 98.12 92 ILE A N 1
ATOM 723 C CA . ILE A 1 92 ? 1.333 6.887 9.398 1.00 98.12 92 ILE A CA 1
ATOM 724 C C . ILE A 1 92 ? 1.450 7.170 10.906 1.00 98.12 92 ILE A C 1
ATOM 726 O O . ILE A 1 92 ? 0.539 6.847 11.670 1.00 98.12 92 ILE A O 1
ATOM 730 N N . LEU A 1 93 ? 2.531 7.821 11.357 1.00 97.81 93 LEU A N 1
ATOM 731 C CA . LEU A 1 93 ? 2.722 8.212 12.755 1.00 97.81 93 LEU A CA 1
ATOM 732 C C . LEU A 1 93 ? 1.583 9.064 13.305 1.00 97.81 93 LEU A C 1
ATOM 734 O O . LEU A 1 93 ? 1.260 8.931 14.486 1.00 97.81 93 LEU A O 1
ATOM 738 N N . ILE A 1 94 ? 0.950 9.890 12.469 1.00 97.62 94 ILE A N 1
ATOM 739 C CA . ILE A 1 94 ? -0.141 10.774 12.896 1.00 97.62 94 ILE A CA 1
ATOM 740 C C . ILE A 1 94 ? -1.520 10.106 12.828 1.00 97.62 94 ILE A C 1
ATOM 742 O O . ILE A 1 94 ? -2.510 10.728 13.212 1.00 97.62 94 ILE A O 1
ATOM 746 N N . LEU A 1 95 ? -1.612 8.837 12.398 1.00 97.50 95 LEU A N 1
ATOM 747 C CA . LEU A 1 95 ? -2.885 8.115 12.332 1.00 97.50 95 LEU A CA 1
ATOM 748 C C . LEU A 1 95 ? -3.631 8.161 13.667 1.00 97.50 95 LEU A C 1
ATOM 750 O O . LEU A 1 95 ? -3.049 8.042 14.750 1.00 97.50 95 LEU A O 1
ATOM 754 N N . SER A 1 96 ? -4.948 8.304 13.594 1.00 96.38 96 SER A N 1
ATOM 755 C CA . SER A 1 96 ? -5.820 8.463 14.749 1.00 96.38 96 SER A CA 1
ATOM 756 C C . SER A 1 96 ? -7.101 7.657 14.588 1.00 96.38 96 SER A C 1
ATOM 758 O O . SER A 1 96 ? -7.745 7.665 13.543 1.00 96.38 96 SER A O 1
ATOM 760 N N . LYS A 1 97 ? -7.540 7.007 15.671 1.00 93.94 97 LYS A N 1
ATOM 761 C CA . LYS A 1 97 ? -8.834 6.308 15.696 1.00 93.94 97 LYS A CA 1
ATOM 762 C C . LYS A 1 97 ? -10.017 7.268 15.509 1.00 93.94 97 LYS A C 1
ATOM 764 O O . LYS A 1 97 ? -11.041 6.872 14.968 1.00 93.94 97 LYS A O 1
ATOM 769 N N . LYS A 1 98 ? -9.900 8.505 16.004 1.00 93.56 98 LYS A N 1
ATOM 770 C CA . LYS A 1 98 ? -11.020 9.459 16.087 1.00 93.56 98 LYS A CA 1
ATOM 771 C C . LYS A 1 98 ? -10.934 10.586 15.061 1.00 93.56 98 LYS A C 1
ATOM 773 O O . LYS A 1 98 ? -11.963 11.072 14.608 1.00 93.56 98 LYS A O 1
ATOM 778 N N . ASN A 1 99 ? -9.725 11.025 14.714 1.00 96.62 99 ASN A N 1
ATOM 779 C CA . ASN A 1 99 ? -9.544 12.214 13.889 1.00 96.62 99 ASN A CA 1
ATOM 780 C C . ASN A 1 99 ? -9.372 11.843 12.409 1.00 96.62 99 ASN A C 1
ATOM 782 O O . ASN A 1 99 ? -8.294 11.436 11.974 1.00 96.62 99 ASN A O 1
ATOM 786 N N . LYS A 1 100 ? -10.445 12.029 11.634 1.00 96.81 100 LYS A N 1
ATOM 787 C CA . LYS A 1 100 ? -10.463 11.772 10.189 1.00 96.81 100 LYS A CA 1
ATOM 788 C C . LYS A 1 100 ? -9.462 12.642 9.421 1.00 96.81 100 LYS A C 1
ATOM 790 O O . LYS A 1 100 ? -8.859 12.147 8.476 1.00 96.81 100 LYS A O 1
ATOM 795 N N . TRP A 1 101 ? -9.263 13.898 9.821 1.00 97.88 101 TRP A N 1
ATOM 796 C CA . TRP A 1 101 ? -8.334 14.806 9.143 1.00 97.88 101 TRP A CA 1
ATOM 797 C C . TRP A 1 101 ? -6.889 14.344 9.275 1.00 97.88 101 TRP A C 1
ATOM 799 O O . TRP A 1 101 ? -6.188 14.293 8.273 1.00 97.88 101 TRP A O 1
ATOM 809 N N . LEU A 1 102 ? -6.472 13.902 10.465 1.00 98.19 102 LEU A N 1
ATOM 810 C CA . LEU A 1 102 ? -5.139 13.315 10.643 1.00 98.19 102 LEU A CA 1
ATOM 811 C C . LEU A 1 102 ? -4.943 12.063 9.780 1.00 98.19 102 LEU A C 1
ATOM 813 O O . LEU A 1 102 ? -3.871 11.867 9.220 1.00 98.19 102 LEU A O 1
ATOM 817 N N . ASN A 1 103 ? -5.984 11.243 9.617 1.00 98.38 103 ASN A N 1
ATOM 818 C CA . ASN A 1 103 ? -5.918 10.068 8.747 1.00 98.38 103 ASN A CA 1
ATOM 819 C C . ASN A 1 103 ? -5.792 10.436 7.265 1.00 98.38 103 ASN A C 1
ATOM 821 O O . ASN A 1 103 ? -5.066 9.772 6.530 1.00 98.38 103 ASN A O 1
ATOM 825 N N . ILE A 1 104 ? -6.483 11.492 6.827 1.00 98.31 104 ILE A N 1
ATOM 826 C CA . ILE A 1 104 ? -6.350 12.031 5.468 1.00 98.31 104 ILE A CA 1
ATOM 827 C C . ILE A 1 104 ? -4.944 12.604 5.266 1.00 98.31 104 ILE A C 1
ATOM 829 O O . ILE A 1 104 ? -4.314 12.298 4.260 1.00 98.31 104 ILE A O 1
ATOM 833 N N . LEU A 1 105 ? -4.427 13.374 6.227 1.00 98.44 105 LEU A N 1
ATOM 834 C CA . LEU A 1 105 ? -3.072 13.925 6.172 1.00 98.44 105 LEU A CA 1
ATOM 835 C C . LEU A 1 105 ? -2.008 12.826 6.139 1.00 98.44 105 LEU A C 1
ATOM 837 O O . LEU A 1 105 ? -1.079 12.924 5.348 1.00 98.44 105 LEU A O 1
ATOM 841 N N . ALA A 1 106 ? -2.160 11.759 6.928 1.00 98.50 106 ALA A N 1
ATOM 842 C CA . ALA A 1 106 ? -1.272 10.600 6.870 1.00 98.50 106 ALA A CA 1
ATOM 843 C C . ALA A 1 106 ? -1.304 9.942 5.486 1.00 98.50 106 ALA A C 1
ATOM 845 O O . ALA A 1 106 ? -0.260 9.621 4.927 1.00 98.50 106 ALA A O 1
ATOM 846 N N . PHE A 1 107 ? -2.499 9.771 4.916 1.00 98.50 107 PHE A N 1
ATOM 847 C CA . PHE A 1 107 ? -2.668 9.172 3.596 1.00 98.50 107 PHE A CA 1
ATOM 848 C C . PHE A 1 107 ? -2.022 10.012 2.495 1.00 98.50 107 PHE A C 1
ATOM 850 O O . PHE A 1 107 ? -1.206 9.496 1.738 1.00 98.50 107 PHE A O 1
ATOM 857 N N . ILE A 1 108 ? -2.316 11.314 2.451 1.00 98.31 108 ILE A N 1
ATOM 858 C CA . ILE A 1 108 ? -1.687 12.254 1.512 1.00 98.31 108 ILE A CA 1
ATOM 859 C C . ILE A 1 108 ? -0.173 12.275 1.725 1.00 98.31 108 ILE A C 1
ATOM 861 O O . ILE A 1 108 ? 0.584 12.177 0.764 1.00 98.31 108 ILE A O 1
ATOM 865 N N . GLY A 1 109 ? 0.271 12.329 2.980 1.00 98.19 109 GLY A N 1
ATOM 866 C CA . GLY A 1 109 ? 1.679 12.286 3.341 1.00 98.19 109 GLY A CA 1
ATOM 867 C C . GLY A 1 109 ? 2.381 11.049 2.790 1.00 98.19 109 GLY A C 1
ATOM 868 O O . GLY A 1 109 ? 3.496 11.175 2.304 1.00 98.19 109 GLY A O 1
ATOM 869 N N . THR A 1 110 ? 1.746 9.872 2.823 1.00 97.88 110 THR A N 1
ATOM 870 C CA . THR A 1 110 ? 2.289 8.636 2.230 1.00 97.88 110 THR A CA 1
ATOM 871 C C . THR A 1 110 ? 2.268 8.659 0.700 1.00 97.88 110 THR A C 1
ATOM 873 O O . THR A 1 110 ? 3.153 8.080 0.072 1.00 97.88 110 THR A O 1
ATOM 876 N N . LEU A 1 111 ? 1.311 9.352 0.076 1.00 97.50 111 LEU A N 1
ATOM 877 C CA . LEU A 1 111 ? 1.266 9.507 -1.380 1.00 97.50 111 LEU A CA 1
ATOM 878 C C . LEU A 1 111 ? 2.368 10.426 -1.923 1.00 97.50 111 LEU A C 1
ATOM 880 O O . LEU A 1 111 ? 2.858 10.166 -3.014 1.00 97.50 111 LEU A O 1
ATOM 884 N N . ILE A 1 112 ? 2.794 11.456 -1.185 1.00 96.75 112 ILE A N 1
ATOM 885 C CA . ILE A 1 112 ? 3.856 12.386 -1.619 1.00 96.75 112 ILE A CA 1
ATOM 886 C C . ILE A 1 112 ? 5.164 11.668 -2.013 1.00 96.75 112 ILE A C 1
ATOM 888 O O . ILE A 1 112 ? 5.633 11.884 -3.129 1.00 96.75 112 ILE A O 1
ATOM 892 N N . PRO A 1 113 ? 5.770 10.803 -1.177 1.00 94.94 113 PRO A N 1
ATOM 893 C CA . PRO A 1 113 ? 6.987 10.092 -1.551 1.00 94.94 113 PRO A CA 1
ATOM 894 C C . PRO A 1 113 ? 6.746 9.070 -2.668 1.00 94.94 113 PRO A C 1
ATOM 896 O O . PRO A 1 113 ? 7.638 8.861 -3.480 1.00 94.94 113 PRO A O 1
ATOM 899 N N . LEU A 1 114 ? 5.555 8.466 -2.768 1.00 94.12 114 LEU A N 1
ATOM 900 C CA . LEU A 1 114 ? 5.213 7.598 -3.905 1.00 94.12 114 LEU A CA 1
ATOM 901 C C . LEU A 1 114 ? 5.139 8.384 -5.219 1.00 94.12 114 LEU A C 1
ATOM 903 O O . LEU A 1 114 ? 5.649 7.936 -6.245 1.00 94.12 114 LEU A O 1
ATOM 907 N N . TYR A 1 115 ? 4.542 9.572 -5.171 1.00 93.56 115 TYR A N 1
ATOM 908 C CA . TYR A 1 115 ? 4.503 10.504 -6.288 1.00 93.56 115 TYR A CA 1
ATOM 909 C C . TYR A 1 115 ? 5.920 10.935 -6.666 1.00 93.56 115 TYR A C 1
ATOM 911 O O . TYR A 1 115 ? 6.296 10.823 -7.822 1.00 93.56 115 TYR A O 1
ATOM 919 N N . TYR A 1 116 ? 6.749 11.327 -5.698 1.00 94.31 116 TYR A N 1
ATOM 920 C CA . TYR A 1 116 ? 8.151 11.665 -5.944 1.00 94.31 116 TYR A CA 1
ATOM 921 C C . TYR A 1 116 ? 8.904 10.518 -6.640 1.00 94.31 116 TYR A C 1
ATOM 923 O O . TYR A 1 116 ? 9.511 10.721 -7.690 1.00 94.31 116 TYR A O 1
ATOM 931 N N . LEU A 1 117 ? 8.794 9.289 -6.125 1.00 90.62 117 LEU A N 1
ATOM 932 C CA . LEU A 1 117 ? 9.426 8.115 -6.737 1.00 90.62 117 LEU A CA 1
ATOM 933 C C . LEU A 1 117 ? 8.923 7.830 -8.156 1.00 90.62 117 LEU A C 1
ATOM 935 O O . LEU A 1 117 ? 9.653 7.227 -8.925 1.00 90.62 117 LEU A O 1
ATOM 939 N N . THR A 1 118 ? 7.721 8.278 -8.519 1.00 85.81 118 THR A N 1
ATOM 940 C CA . THR A 1 118 ? 7.170 8.105 -9.871 1.00 85.81 118 THR A CA 1
ATOM 941 C C . THR A 1 118 ? 7.889 8.965 -10.918 1.00 85.81 118 THR A C 1
ATOM 943 O O . THR A 1 118 ? 7.944 8.574 -12.079 1.00 85.81 118 THR A O 1
ATOM 946 N N . PHE A 1 119 ? 8.450 10.118 -10.530 1.00 86.75 119 PHE A N 1
ATOM 947 C CA . PHE A 1 119 ? 9.149 11.028 -11.454 1.00 86.75 119 PHE A CA 1
ATOM 948 C C . PHE A 1 119 ? 10.669 10.912 -11.388 1.00 86.75 119 PHE A C 1
ATOM 950 O O . PHE A 1 119 ? 11.343 11.113 -12.394 1.00 86.75 119 PHE A O 1
ATOM 957 N N . TYR A 1 120 ? 11.208 10.616 -10.206 1.00 90.50 120 TYR A N 1
ATOM 958 C CA . TYR A 1 120 ? 12.654 10.588 -9.964 1.00 90.50 120 TYR A CA 1
ATOM 959 C C . TYR A 1 120 ? 13.228 9.172 -9.910 1.00 90.50 120 TYR A C 1
ATOM 961 O O . TYR A 1 120 ? 14.431 8.984 -9.739 1.00 90.50 120 TYR A O 1
ATOM 969 N N . SER A 1 121 ? 12.381 8.155 -10.006 1.00 89.56 121 SER A N 1
ATOM 970 C CA . SER A 1 121 ? 12.778 6.753 -10.016 1.00 89.56 121 SER A CA 1
ATOM 971 C C . SER A 1 121 ? 11.832 5.954 -10.908 1.00 89.56 121 SER A C 1
ATOM 973 O O . SER A 1 121 ? 10.839 6.461 -11.425 1.00 89.56 121 SER A O 1
ATOM 975 N N . GLU A 1 122 ? 12.169 4.692 -11.136 1.00 90.50 122 GLU A N 1
ATOM 976 C CA . GLU A 1 122 ? 11.304 3.786 -11.881 1.00 90.50 122 GLU A CA 1
ATOM 977 C C . GLU A 1 122 ? 10.067 3.428 -11.044 1.00 90.50 122 GLU A C 1
ATOM 979 O O . GLU A 1 122 ? 10.185 3.135 -9.852 1.00 90.50 122 GLU A O 1
ATOM 984 N N . ILE A 1 123 ? 8.878 3.403 -11.654 1.00 93.06 123 ILE A N 1
ATOM 985 C CA . ILE A 1 123 ? 7.665 2.989 -10.940 1.00 93.06 123 ILE A CA 1
ATOM 986 C C . ILE A 1 123 ? 7.751 1.487 -10.696 1.00 93.06 123 ILE A C 1
ATOM 988 O O . ILE A 1 123 ? 7.767 0.701 -11.648 1.00 93.06 123 ILE A O 1
ATOM 992 N N . GLN A 1 124 ? 7.774 1.085 -9.428 1.00 94.56 124 GLN A N 1
ATOM 993 C CA . GLN A 1 124 ? 7.819 -0.322 -9.049 1.00 94.56 124 GLN A CA 1
ATOM 994 C C . GLN A 1 124 ? 6.539 -0.752 -8.316 1.00 94.56 124 GLN A C 1
ATOM 996 O O . GLN A 1 124 ? 6.093 -0.040 -7.408 1.00 94.56 124 GLN A O 1
ATOM 1001 N N . PRO A 1 125 ? 5.939 -1.908 -8.667 1.00 95.88 125 PRO A N 1
ATOM 1002 C CA . PRO A 1 125 ? 4.698 -2.397 -8.058 1.00 95.88 125 PRO A CA 1
ATOM 1003 C C . PRO A 1 125 ? 4.738 -2.502 -6.528 1.00 95.88 125 PRO A C 1
ATOM 1005 O O . PRO A 1 125 ? 3.782 -2.100 -5.858 1.00 95.88 125 PRO A O 1
ATOM 1008 N N . TRP A 1 126 ? 5.852 -2.973 -5.959 1.00 95.69 126 TRP A N 1
ATOM 1009 C CA . TRP A 1 126 ? 5.990 -3.174 -4.514 1.00 95.69 126 TRP A CA 1
ATOM 1010 C C . TRP A 1 126 ? 5.895 -1.884 -3.689 1.00 95.69 126 TRP A C 1
ATOM 1012 O O . TRP A 1 126 ? 5.488 -1.940 -2.527 1.00 95.69 126 TRP A O 1
ATOM 1022 N N . TYR A 1 127 ? 6.171 -0.710 -4.273 1.00 96.06 127 TYR A N 1
ATOM 1023 C CA . TYR A 1 127 ? 6.011 0.574 -3.577 1.00 96.06 127 TYR A CA 1
ATOM 1024 C C . TYR A 1 127 ? 4.571 0.807 -3.106 1.00 96.06 127 TYR A C 1
ATOM 1026 O O . TYR A 1 127 ? 4.346 1.464 -2.092 1.00 96.06 127 TYR A O 1
ATOM 1034 N N . PHE A 1 128 ? 3.585 0.238 -3.803 1.00 97.19 128 PHE A N 1
ATOM 1035 C CA . PHE A 1 128 ? 2.168 0.440 -3.515 1.00 97.19 128 PHE A CA 1
ATOM 1036 C C . PHE A 1 128 ? 1.613 -0.509 -2.444 1.00 97.19 128 PHE A C 1
ATOM 1038 O O . PHE A 1 128 ? 0.476 -0.318 -2.005 1.00 97.19 128 PHE A O 1
ATOM 1045 N N . LEU A 1 129 ? 2.405 -1.470 -1.944 1.00 97.75 129 LEU A N 1
ATOM 1046 C CA . LEU A 1 129 ? 2.008 -2.323 -0.815 1.00 97.75 129 LEU A CA 1
ATOM 1047 C C . LEU A 1 129 ? 1.657 -1.494 0.427 1.00 97.75 129 LEU A C 1
ATOM 1049 O O . LEU A 1 129 ? 0.706 -1.797 1.142 1.00 97.75 129 LEU A O 1
ATOM 1053 N N . ILE A 1 130 ? 2.354 -0.380 0.652 1.00 97.50 130 ILE A N 1
ATOM 1054 C CA . ILE A 1 130 ? 2.119 0.476 1.820 1.00 97.50 130 ILE A CA 1
ATOM 1055 C C . ILE A 1 130 ? 0.705 1.080 1.859 1.00 97.50 130 ILE A C 1
ATOM 1057 O O . ILE A 1 130 ? 0.213 1.412 2.937 1.00 97.50 130 ILE A O 1
ATOM 1061 N N . LEU A 1 131 ? 0.009 1.182 0.716 1.00 98.12 131 LEU A N 1
ATOM 1062 C CA . LEU A 1 131 ? -1.369 1.685 0.669 1.00 98.12 131 LEU A CA 1
ATOM 1063 C C . LEU A 1 131 ? -2.342 0.782 1.437 1.00 98.12 131 LEU A C 1
ATOM 1065 O O . LEU A 1 131 ? -3.353 1.265 1.954 1.00 98.12 131 LEU A O 1
ATOM 1069 N N . PHE A 1 132 ? -2.024 -0.507 1.581 1.00 98.50 132 PHE A N 1
ATOM 1070 C CA . PHE A 1 132 ? -2.847 -1.445 2.338 1.00 98.50 132 PHE A CA 1
ATOM 1071 C C . PHE A 1 132 ? -2.865 -1.157 3.841 1.00 98.50 132 PHE A C 1
ATOM 1073 O O . PHE A 1 132 ? -3.840 -1.531 4.491 1.00 98.50 132 PHE A O 1
ATOM 1080 N N . ILE A 1 133 ? -1.891 -0.412 4.393 1.00 98.56 133 ILE A N 1
ATOM 1081 C CA . ILE A 1 133 ? -1.930 0.057 5.795 1.00 98.56 133 ILE A CA 1
ATOM 1082 C C . ILE A 1 133 ? -3.223 0.839 6.072 1.00 98.56 133 ILE A C 1
ATOM 1084 O O . ILE A 1 133 ? -3.773 0.784 7.172 1.00 98.56 133 ILE A O 1
ATOM 1088 N N . PHE A 1 134 ? -3.740 1.543 5.065 1.00 98.50 134 PHE A N 1
ATOM 1089 C CA . PHE A 1 134 ? -4.931 2.370 5.190 1.00 98.50 134 PHE A CA 1
ATOM 1090 C C . PHE A 1 134 ? -6.241 1.604 4.995 1.00 98.50 134 PHE A C 1
ATOM 1092 O O . PHE A 1 134 ? -7.302 2.187 5.217 1.00 98.50 134 PHE A O 1
ATOM 1099 N N . LEU A 1 135 ? -6.215 0.317 4.631 1.00 97.94 135 LEU A N 1
ATOM 1100 C CA . LEU A 1 135 ? -7.430 -0.475 4.411 1.00 97.94 135 LEU A CA 1
ATOM 1101 C C . LEU A 1 135 ? -8.381 -0.479 5.630 1.00 97.94 135 LEU A C 1
ATOM 1103 O O . LEU A 1 135 ? -9.575 -0.244 5.430 1.00 97.94 135 LEU A O 1
ATOM 1107 N N . PRO A 1 136 ? -7.914 -0.636 6.889 1.00 97.56 136 PRO A N 1
ATOM 1108 C CA . PRO A 1 136 ? -8.793 -0.567 8.061 1.00 97.56 136 PRO A CA 1
ATOM 1109 C C . PRO A 1 136 ? -9.408 0.816 8.323 1.00 97.56 136 PRO A C 1
ATOM 1111 O O . PRO A 1 136 ? -10.367 0.929 9.084 1.00 97.56 136 PRO A O 1
ATOM 1114 N N . ILE A 1 137 ? -8.854 1.871 7.720 1.00 97.56 137 ILE A N 1
ATOM 1115 C CA . ILE A 1 137 ? -9.269 3.269 7.910 1.00 97.56 137 ILE A CA 1
ATOM 1116 C C . ILE A 1 137 ? -10.159 3.735 6.753 1.00 97.56 137 ILE A C 1
ATOM 1118 O O . ILE A 1 137 ? -11.148 4.439 6.964 1.00 97.56 137 ILE A O 1
ATOM 1122 N N . PHE A 1 138 ? -9.841 3.302 5.534 1.00 97.38 138 PHE A N 1
ATOM 1123 C CA . PHE A 1 138 ? -10.584 3.563 4.309 1.00 97.38 138 PHE A CA 1
ATOM 1124 C C . PHE A 1 138 ? -10.985 2.226 3.660 1.00 97.38 138 PHE A C 1
ATOM 1126 O O . PHE A 1 138 ? -10.360 1.798 2.690 1.00 97.38 138 PHE A O 1
ATOM 1133 N N . PRO A 1 139 ? -12.068 1.575 4.134 1.00 95.81 139 PRO A N 1
ATOM 1134 C CA . PRO A 1 139 ? -12.445 0.214 3.723 1.00 95.81 139 PRO A CA 1
ATOM 1135 C C . PRO A 1 139 ? -12.648 0.032 2.216 1.00 95.81 139 PRO A C 1
ATOM 1137 O O . PRO A 1 139 ? -12.441 -1.045 1.671 1.00 95.81 139 PRO A O 1
ATOM 1140 N N . ASN A 1 140 ? -13.059 1.101 1.534 1.00 95.31 140 ASN A N 1
ATOM 1141 C CA . ASN A 1 140 ? -13.329 1.094 0.100 1.00 95.31 140 ASN A CA 1
ATOM 1142 C C . ASN A 1 140 ? -12.124 1.532 -0.747 1.00 95.31 140 ASN A C 1
ATOM 1144 O O . ASN A 1 140 ? -12.282 1.670 -1.955 1.00 95.31 140 ASN A O 1
ATOM 1148 N N . LEU A 1 141 ? -10.960 1.811 -0.146 1.00 96.38 141 LEU A N 1
ATOM 1149 C CA . LEU A 1 141 ? -9.786 2.311 -0.865 1.00 96.38 141 LEU A CA 1
ATOM 1150 C C . LEU A 1 141 ? -9.358 1.333 -1.956 1.00 96.38 141 LEU A C 1
ATOM 1152 O O . LEU A 1 141 ? -9.366 1.706 -3.122 1.00 96.38 141 LEU A O 1
ATOM 1156 N N . ILE A 1 142 ? -9.073 0.082 -1.582 1.00 96.81 142 ILE A N 1
ATOM 1157 C CA . ILE A 1 142 ? -8.566 -0.943 -2.505 1.00 96.81 142 ILE A CA 1
ATOM 1158 C C . ILE A 1 142 ? -9.550 -1.192 -3.648 1.00 96.81 142 ILE A C 1
ATOM 1160 O O . ILE A 1 142 ? -9.141 -1.179 -4.800 1.00 96.81 142 ILE A O 1
ATOM 1164 N N . LYS A 1 143 ? -10.854 -1.279 -3.355 1.00 95.56 143 LYS A N 1
ATOM 1165 C CA . LYS A 1 143 ? -11.895 -1.395 -4.388 1.00 95.56 143 LYS A CA 1
ATOM 1166 C C . LYS A 1 143 ? -11.896 -0.210 -5.361 1.00 95.56 143 LYS A C 1
ATOM 1168 O O . LYS A 1 143 ? -12.111 -0.387 -6.549 1.00 95.56 143 LYS A O 1
ATOM 1173 N N . LYS A 1 144 ? -11.673 1.016 -4.879 1.00 96.62 144 LYS A N 1
ATOM 1174 C CA . LYS A 1 144 ? -11.628 2.197 -5.758 1.00 96.62 144 LYS A CA 1
ATOM 1175 C C . LYS A 1 144 ? -10.413 2.177 -6.684 1.00 96.62 144 LYS A C 1
ATOM 1177 O O . LYS A 1 144 ? -10.544 2.594 -7.825 1.00 96.62 144 LYS A O 1
ATOM 1182 N N . ILE A 1 145 ? -9.270 1.681 -6.214 1.00 97.31 145 ILE A N 1
ATOM 1183 C CA . ILE A 1 145 ? -8.009 1.667 -6.974 1.00 97.31 145 ILE A CA 1
ATOM 1184 C C . ILE A 1 145 ? -7.694 0.303 -7.614 1.00 97.31 145 ILE A C 1
ATOM 1186 O O . ILE A 1 145 ? -6.586 0.101 -8.098 1.00 97.31 145 ILE A O 1
ATOM 1190 N N . GLU A 1 146 ? -8.641 -0.639 -7.632 1.00 96.62 146 GLU A N 1
ATOM 1191 C CA . GLU A 1 146 ? -8.390 -2.039 -8.010 1.00 96.62 146 GLU A CA 1
ATOM 1192 C C . GLU A 1 146 ? -7.839 -2.189 -9.433 1.00 96.62 146 GLU A C 1
ATOM 1194 O O . GLU A 1 146 ? -6.872 -2.918 -9.639 1.00 96.62 146 GLU A O 1
ATOM 1199 N N . LEU A 1 147 ? -8.377 -1.430 -10.397 1.00 97.75 147 LEU A N 1
ATOM 1200 C CA . LEU A 1 147 ? -7.864 -1.433 -11.771 1.00 97.75 147 LEU A CA 1
ATOM 1201 C C . LEU A 1 147 ? -6.417 -0.936 -11.825 1.00 97.75 147 LEU A C 1
ATOM 1203 O O . LEU A 1 147 ? -5.592 -1.531 -12.507 1.00 97.75 147 LEU A O 1
ATOM 1207 N N . PHE A 1 148 ? -6.073 0.101 -11.062 1.00 98.25 148 PHE A N 1
ATOM 1208 C CA . PHE A 1 148 ? -4.692 0.573 -11.004 1.00 98.25 148 PHE A CA 1
ATOM 1209 C C . PHE A 1 148 ? -3.756 -0.497 -10.416 1.00 98.25 148 PHE A C 1
ATOM 1211 O O . PHE A 1 148 ? -2.710 -0.779 -10.997 1.00 98.25 148 PHE A O 1
ATOM 1218 N N . LEU A 1 149 ? -4.156 -1.156 -9.321 1.00 97.94 149 LEU A N 1
ATOM 1219 C CA . LEU A 1 149 ? -3.371 -2.240 -8.717 1.00 97.94 149 LEU A CA 1
ATOM 1220 C C . LEU A 1 149 ? -3.225 -3.450 -9.651 1.00 97.94 149 LEU A C 1
ATOM 1222 O O . LEU A 1 149 ? -2.174 -4.085 -9.664 1.00 97.94 149 LEU A O 1
ATOM 1226 N N . MET A 1 150 ? -4.249 -3.751 -10.454 1.00 97.94 150 MET A N 1
ATOM 1227 C CA . MET A 1 150 ? -4.175 -4.762 -11.511 1.00 97.94 150 MET A CA 1
ATOM 1228 C C . MET A 1 150 ? -3.138 -4.375 -12.571 1.00 97.94 150 MET A C 1
ATOM 1230 O O . MET A 1 150 ? -2.301 -5.199 -12.931 1.00 97.94 150 MET A O 1
ATOM 1234 N N . GLY A 1 151 ? -3.123 -3.108 -12.991 1.00 98.06 151 GLY A N 1
ATOM 1235 C CA . GLY A 1 151 ? -2.124 -2.566 -13.911 1.00 98.06 151 GLY A CA 1
ATOM 1236 C C . GLY A 1 151 ? -0.686 -2.732 -13.427 1.00 98.06 151 GLY A C 1
ATOM 1237 O O . GLY A 1 151 ? 0.181 -3.082 -14.223 1.00 98.06 151 GLY A O 1
ATOM 1238 N N . LEU A 1 152 ? -0.433 -2.561 -12.124 1.00 97.50 152 LEU A N 1
ATOM 1239 C CA . LEU A 1 152 ? 0.893 -2.792 -11.536 1.00 97.50 152 LEU A CA 1
ATOM 1240 C C . LEU A 1 152 ? 1.371 -4.236 -11.747 1.00 97.50 152 LEU A C 1
ATOM 1242 O O . LEU A 1 152 ? 2.525 -4.448 -12.101 1.00 97.50 152 LEU A O 1
ATOM 1246 N N . ILE A 1 153 ? 0.491 -5.225 -11.590 1.00 97.25 153 ILE A N 1
ATOM 1247 C CA . ILE A 1 153 ? 0.836 -6.641 -11.798 1.00 97.25 153 ILE A CA 1
ATOM 1248 C C . ILE A 1 153 ? 0.978 -6.944 -13.291 1.00 97.25 153 ILE A C 1
ATOM 1250 O O . ILE A 1 153 ? 1.950 -7.567 -13.715 1.00 97.25 153 ILE A O 1
ATOM 1254 N N . CYS A 1 154 ? 0.045 -6.460 -14.113 1.00 97.62 154 CYS A N 1
ATOM 1255 C CA . CYS A 1 154 ? 0.105 -6.620 -15.565 1.00 97.62 154 CYS A CA 1
ATOM 1256 C C . CYS A 1 154 ? 1.340 -5.949 -16.179 1.00 97.62 154 CYS A C 1
ATOM 1258 O O . CYS A 1 154 ? 1.767 -6.337 -17.263 1.00 97.62 154 CYS A O 1
ATOM 1260 N N . SER A 1 155 ? 1.952 -4.986 -15.488 1.00 96.88 155 SER A N 1
ATOM 1261 C CA . SER A 1 155 ? 3.165 -4.312 -15.948 1.00 96.88 155 SER A CA 1
ATOM 1262 C C . SER A 1 155 ? 4.373 -5.250 -16.095 1.00 96.88 155 SER A C 1
ATOM 1264 O O . SER A 1 155 ? 5.288 -4.923 -16.842 1.00 96.88 155 SER A O 1
ATOM 1266 N N . TYR A 1 156 ? 4.363 -6.446 -15.489 1.00 95.44 156 TYR A N 1
ATOM 1267 C CA . TYR A 1 156 ? 5.384 -7.478 -15.729 1.00 95.44 156 TYR A CA 1
ATOM 1268 C C . TYR A 1 156 ? 5.231 -8.209 -17.067 1.00 95.44 156 TYR A C 1
ATOM 1270 O O . TYR A 1 156 ? 6.130 -8.949 -17.466 1.00 95.44 156 TYR A O 1
ATOM 1278 N N . PHE A 1 157 ? 4.123 -8.013 -17.784 1.00 96.12 157 PHE A N 1
ATOM 1279 C CA . PHE A 1 157 ? 3.869 -8.691 -19.052 1.00 96.12 157 PHE A CA 1
ATOM 1280 C C . PHE A 1 157 ? 4.993 -8.502 -20.093 1.00 96.12 157 PHE A C 1
ATOM 1282 O O . PHE A 1 157 ? 5.451 -9.513 -20.629 1.00 96.12 157 PHE A O 1
ATOM 1289 N N . PRO A 1 158 ? 5.529 -7.285 -20.344 1.00 94.62 158 PRO A N 1
ATOM 1290 C CA . PRO A 1 158 ? 6.638 -7.093 -21.278 1.00 94.62 158 PRO A CA 1
ATOM 1291 C C . PRO A 1 158 ? 7.896 -7.867 -20.874 1.00 94.62 158 PRO A C 1
ATOM 1293 O O . PRO A 1 158 ? 8.583 -8.397 -21.740 1.00 94.62 158 PRO A O 1
ATOM 1296 N N . TYR A 1 159 ? 8.180 -7.989 -19.574 1.00 93.19 159 TYR A N 1
ATOM 1297 C CA . TYR A 1 159 ? 9.317 -8.773 -19.088 1.00 93.19 159 TYR A CA 1
ATOM 1298 C C . TYR A 1 159 ? 9.146 -10.264 -19.358 1.00 93.19 159 TYR A C 1
ATOM 1300 O O . TYR A 1 159 ? 10.091 -10.916 -19.793 1.00 93.19 159 TYR A O 1
ATOM 1308 N N . ILE A 1 160 ? 7.947 -10.800 -19.115 1.00 93.75 160 ILE A N 1
ATOM 1309 C CA . ILE A 1 160 ? 7.646 -12.220 -19.334 1.00 93.75 160 ILE A CA 1
ATOM 1310 C C . ILE A 1 160 ? 7.687 -12.547 -20.831 1.00 93.75 160 ILE A C 1
ATOM 1312 O O . ILE A 1 160 ? 8.243 -13.570 -21.218 1.00 93.75 160 ILE A O 1
ATOM 1316 N N . PHE A 1 161 ? 7.120 -11.677 -21.670 1.00 95.88 161 PHE A N 1
ATOM 1317 C CA . PHE A 1 161 ? 6.981 -11.927 -23.103 1.00 95.88 161 PHE A CA 1
ATOM 1318 C C . PHE A 1 161 ? 8.262 -11.638 -23.900 1.00 95.88 161 PHE A C 1
ATOM 1320 O O . PHE A 1 161 ? 8.639 -12.420 -24.765 1.00 95.88 161 PHE A O 1
ATOM 1327 N N . LEU A 1 162 ? 8.944 -10.523 -23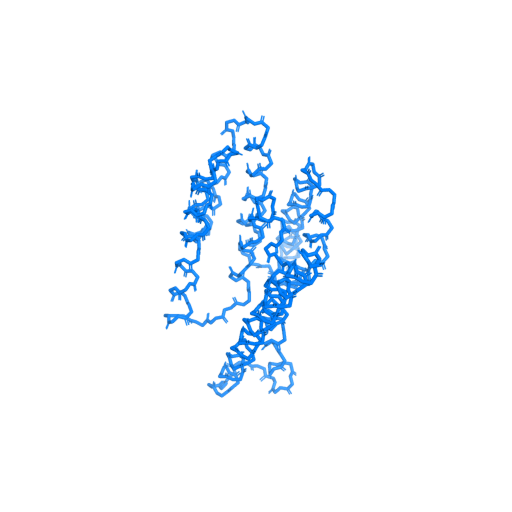.613 1.00 95.38 162 LEU A N 1
ATOM 1328 C CA . LEU A 1 162 ? 10.118 -10.065 -24.370 1.00 95.38 162 LEU A CA 1
ATOM 1329 C C . LEU A 1 162 ? 11.452 -10.408 -23.690 1.00 95.38 162 LEU A C 1
ATOM 1331 O O . LEU A 1 162 ? 12.511 -10.171 -24.276 1.00 95.38 162 LEU A O 1
ATOM 1335 N N . GLY A 1 163 ? 11.411 -10.913 -22.455 1.00 93.12 163 GLY A N 1
ATOM 1336 C CA . GLY A 1 163 ? 12.568 -11.315 -21.658 1.00 93.12 163 GLY A CA 1
ATOM 1337 C C . GLY A 1 163 ? 13.390 -10.139 -21.123 1.00 93.12 163 GLY A C 1
ATOM 1338 O O . GLY A 1 163 ? 14.000 -9.394 -21.889 1.00 93.12 163 GLY A O 1
ATOM 1339 N N . GLY A 1 164 ? 13.496 -10.010 -19.800 1.00 90.25 164 GLY A N 1
ATOM 1340 C CA . GLY A 1 164 ? 14.424 -9.065 -19.169 1.00 90.25 164 GLY A CA 1
ATOM 1341 C C . GLY A 1 164 ? 14.001 -7.589 -19.240 1.00 90.25 164 GLY A C 1
ATOM 1342 O O . GLY A 1 164 ? 13.123 -7.200 -20.003 1.00 90.25 164 GLY A O 1
ATOM 1343 N N . TRP A 1 165 ? 14.677 -6.747 -18.454 1.00 90.56 165 TRP A N 1
ATOM 1344 C CA . TRP A 1 165 ? 14.553 -5.277 -18.485 1.00 90.56 165 TRP A CA 1
ATOM 1345 C C . TRP A 1 165 ? 15.775 -4.629 -19.150 1.00 90.56 165 TRP A C 1
ATOM 1347 O O . TRP A 1 165 ? 16.315 -3.636 -18.679 1.00 90.56 165 TRP A O 1
ATOM 1357 N N . ASN A 1 166 ? 16.276 -5.252 -20.216 1.00 92.06 166 ASN A N 1
ATOM 1358 C CA . ASN A 1 166 ? 17.559 -4.905 -20.831 1.00 92.06 166 ASN A CA 1
ATOM 1359 C C . ASN A 1 166 ? 17.481 -3.793 -21.888 1.00 92.06 166 ASN A C 1
ATOM 1361 O O . ASN A 1 166 ? 18.519 -3.406 -22.417 1.00 92.06 166 ASN A O 1
ATOM 1365 N N . SER A 1 167 ? 16.288 -3.286 -22.207 1.00 93.19 167 SER A N 1
ATOM 1366 C CA . SER A 1 167 ? 16.127 -2.157 -23.122 1.00 93.19 167 SER A CA 1
ATOM 1367 C C . SER A 1 167 ? 15.190 -1.087 -22.551 1.00 93.19 167 SER A C 1
ATOM 1369 O O . SER A 1 167 ? 14.201 -1.430 -21.888 1.00 93.19 167 SER A O 1
ATOM 1371 N N . PRO A 1 168 ? 15.458 0.205 -22.832 1.00 92.94 168 PRO A N 1
ATOM 1372 C CA . PRO A 1 168 ? 14.585 1.305 -22.426 1.00 92.94 168 PRO A CA 1
ATOM 1373 C C . PRO A 1 168 ? 13.141 1.128 -22.904 1.00 92.94 168 PRO A C 1
ATOM 1375 O O . PRO A 1 168 ? 12.211 1.436 -22.163 1.00 92.94 168 PRO A O 1
ATOM 1378 N N . ASP A 1 169 ? 12.942 0.553 -24.092 1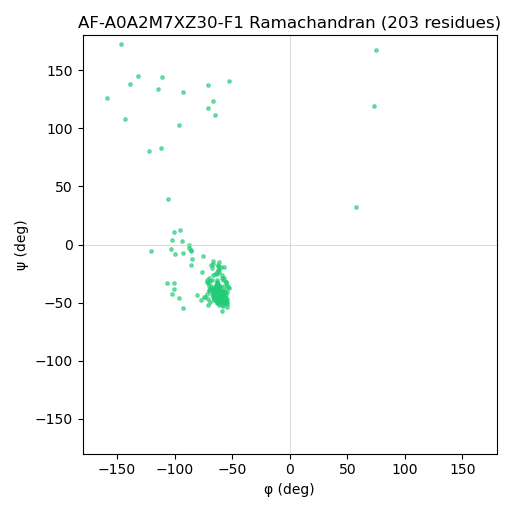.00 94.38 169 ASP A N 1
ATOM 1379 C CA . ASP A 1 169 ? 11.611 0.337 -24.666 1.00 94.38 169 ASP A CA 1
ATOM 1380 C C . ASP A 1 169 ? 10.762 -0.629 -23.830 1.00 94.38 169 ASP A C 1
ATOM 1382 O O . ASP A 1 169 ? 9.575 -0.389 -23.619 1.00 94.38 169 ASP A O 1
ATOM 1386 N N . LYS A 1 170 ? 11.362 -1.694 -23.277 1.00 93.62 170 LYS A N 1
ATOM 1387 C CA . LYS A 1 170 ? 10.648 -2.645 -22.403 1.00 93.62 170 LYS A CA 1
ATOM 1388 C C . LYS A 1 170 ? 10.204 -1.975 -21.106 1.00 93.62 170 LYS A C 1
ATOM 1390 O O . LYS A 1 170 ? 9.080 -2.184 -20.648 1.00 93.62 170 LYS A O 1
ATOM 1395 N N . VAL A 1 171 ? 11.066 -1.135 -20.534 1.00 93.19 171 VAL A N 1
ATOM 1396 C CA . 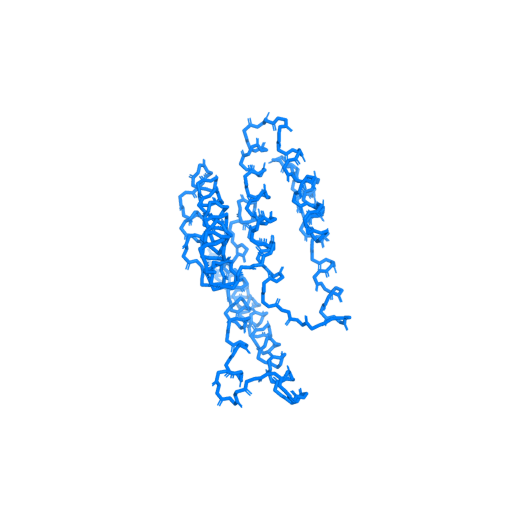VAL A 1 171 ? 10.746 -0.338 -19.341 1.00 93.19 171 VAL A CA 1
ATOM 1397 C C . VAL A 1 171 ? 9.666 0.703 -19.663 1.00 93.19 171 VAL A C 1
ATOM 1399 O O . VAL A 1 171 ? 8.743 0.903 -18.874 1.00 93.19 171 VAL A O 1
ATOM 1402 N N . ALA A 1 172 ? 9.707 1.316 -20.848 1.00 94.69 172 ALA A N 1
ATOM 1403 C CA . ALA A 1 172 ? 8.660 2.222 -21.310 1.00 94.69 172 ALA A CA 1
ATOM 1404 C C . ALA A 1 172 ? 7.305 1.506 -21.448 1.00 94.69 172 ALA A C 1
ATOM 1406 O O . ALA A 1 172 ? 6.301 2.026 -20.962 1.00 94.69 172 ALA A O 1
ATOM 1407 N N . MET A 1 173 ? 7.270 0.290 -22.008 1.00 96.19 173 MET A N 1
ATOM 1408 C CA . MET A 1 173 ? 6.052 -0.530 -22.081 1.00 96.19 173 MET A CA 1
ATOM 1409 C C . MET A 1 173 ? 5.473 -0.832 -20.694 1.00 96.19 173 MET A C 1
ATOM 1411 O O . MET A 1 173 ? 4.262 -0.729 -20.498 1.00 96.19 173 MET A O 1
ATOM 1415 N N . LYS A 1 174 ? 6.325 -1.146 -19.705 1.00 95.75 174 LYS A N 1
ATOM 1416 C CA . LYS A 1 174 ? 5.896 -1.313 -18.307 1.00 95.75 174 LYS A CA 1
ATOM 1417 C C . LYS A 1 174 ? 5.153 -0.070 -17.811 1.00 95.75 174 LYS A C 1
ATOM 1419 O O . LYS A 1 174 ? 4.037 -0.176 -17.301 1.00 95.75 174 LYS A O 1
ATOM 1424 N N . HIS A 1 175 ? 5.749 1.109 -17.983 1.00 94.88 175 HIS A N 1
ATOM 1425 C CA . HIS A 1 175 ? 5.148 2.370 -17.545 1.00 94.88 175 HIS A CA 1
ATOM 1426 C C . HIS A 1 175 ? 3.859 2.702 -18.303 1.00 94.88 175 HIS A C 1
ATOM 1428 O O . HIS A 1 175 ? 2.891 3.135 -17.682 1.00 94.88 175 HIS A O 1
ATOM 1434 N N . GLN A 1 176 ? 3.804 2.445 -19.612 1.00 96.38 176 GLN A N 1
ATOM 1435 C CA . GLN A 1 176 ? 2.595 2.628 -20.420 1.00 96.38 176 GLN A CA 1
ATOM 1436 C C . GLN A 1 176 ? 1.433 1.783 -19.892 1.00 96.38 176 GLN A C 1
ATOM 1438 O O . GLN A 1 176 ? 0.342 2.315 -19.707 1.00 96.38 176 GLN A O 1
ATOM 1443 N N . ILE A 1 177 ? 1.670 0.505 -19.567 1.00 97.88 177 ILE A N 1
ATOM 1444 C CA . ILE A 1 177 ? 0.648 -0.363 -18.963 1.00 97.88 177 ILE A CA 1
ATOM 1445 C C . ILE A 1 177 ? 0.136 0.252 -17.655 1.00 97.88 177 ILE A C 1
ATOM 1447 O O . ILE A 1 177 ? -1.071 0.413 -17.484 1.00 97.88 177 ILE A O 1
ATOM 1451 N N . ILE A 1 178 ? 1.031 0.661 -16.751 1.00 97.12 178 ILE A N 1
ATOM 1452 C CA . ILE A 1 178 ? 0.637 1.277 -15.473 1.00 97.12 178 ILE A CA 1
ATOM 1453 C C . ILE A 1 178 ? -0.215 2.536 -15.712 1.00 97.12 178 ILE A C 1
ATOM 1455 O O . ILE A 1 178 ? -1.263 2.698 -15.084 1.00 97.12 178 ILE A O 1
ATOM 1459 N N . ILE A 1 179 ? 0.193 3.398 -16.647 1.00 96.69 179 ILE A N 1
ATOM 1460 C CA . ILE A 1 179 ? -0.517 4.636 -16.994 1.00 96.69 179 ILE A CA 1
ATOM 1461 C C . ILE A 1 179 ? -1.900 4.339 -17.588 1.00 96.69 179 ILE A C 1
ATOM 1463 O O . ILE A 1 179 ? -2.881 4.958 -17.176 1.00 96.69 179 ILE A O 1
ATOM 1467 N N . TYR A 1 180 ? -2.023 3.380 -18.507 1.00 98.19 180 TYR A N 1
ATOM 1468 C CA . TYR A 1 180 ? -3.315 3.027 -19.101 1.00 98.19 180 TYR A CA 1
ATOM 1469 C C . TYR A 1 180 ? -4.302 2.507 -18.060 1.00 98.19 180 TYR A C 1
ATOM 1471 O O . TYR A 1 180 ? -5.454 2.939 -18.031 1.00 98.19 180 TYR A O 1
ATOM 1479 N N . PHE A 1 181 ? -3.852 1.644 -17.150 1.00 98.44 181 PHE A N 1
ATOM 1480 C CA . PHE A 1 181 ? -4.699 1.154 -16.063 1.00 98.44 181 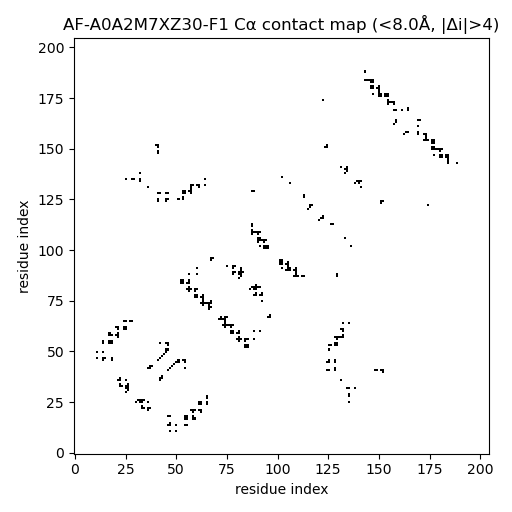PHE A CA 1
ATOM 1481 C C . PHE A 1 181 ? -5.031 2.242 -15.038 1.00 98.44 181 PHE A C 1
ATOM 1483 O O . PHE A 1 181 ? -6.129 2.241 -14.482 1.00 98.44 181 PHE A O 1
ATOM 1490 N N . PHE A 1 182 ? -4.131 3.201 -14.813 1.00 97.38 182 PHE A N 1
ATOM 1491 C CA . PHE A 1 182 ? -4.415 4.379 -13.999 1.00 97.38 182 PHE A CA 1
ATOM 1492 C C . PHE A 1 182 ? -5.514 5.255 -14.624 1.00 97.38 182 PHE A C 1
ATOM 1494 O O . PHE A 1 182 ? -6.494 5.582 -13.953 1.00 97.38 182 PHE A O 1
ATOM 1501 N N . ILE A 1 183 ? -5.414 5.566 -15.921 1.00 98.19 183 ILE A N 1
ATOM 1502 C CA . ILE A 1 183 ? -6.435 6.327 -16.664 1.00 98.19 183 ILE A CA 1
ATOM 1503 C C . ILE A 1 183 ? -7.772 5.574 -16.670 1.00 98.19 183 ILE A C 1
ATOM 1505 O O . ILE A 1 183 ? -8.823 6.170 -16.416 1.00 98.19 183 ILE A O 1
ATOM 1509 N N . ALA A 1 184 ? -7.746 4.258 -16.899 1.00 98.38 184 ALA A N 1
ATOM 1510 C CA . ALA A 1 184 ? -8.936 3.415 -16.839 1.00 98.38 184 ALA A CA 1
ATOM 1511 C C . ALA A 1 184 ? -9.578 3.440 -15.442 1.00 98.38 184 ALA A C 1
ATOM 1513 O O . ALA A 1 184 ? -10.799 3.550 -15.327 1.00 98.38 184 ALA A O 1
ATOM 1514 N N . ASN A 1 185 ? -8.769 3.408 -14.376 1.00 98.25 185 ASN A N 1
ATOM 1515 C CA . ASN A 1 185 ? -9.252 3.508 -13.002 1.00 98.25 185 ASN A CA 1
ATOM 1516 C C . ASN A 1 185 ? -9.955 4.847 -12.728 1.00 98.25 185 ASN A C 1
ATOM 1518 O O . ASN A 1 185 ? -11.071 4.848 -12.208 1.00 98.25 185 ASN A O 1
ATOM 1522 N N . ILE A 1 186 ? -9.348 5.970 -13.132 1.00 97.88 186 ILE A N 1
ATOM 1523 C CA . ILE A 1 186 ? -9.953 7.305 -13.000 1.00 97.88 186 ILE A CA 1
ATOM 1524 C C . ILE A 1 186 ? -11.274 7.374 -13.768 1.00 97.88 186 ILE A C 1
ATOM 1526 O O . ILE A 1 186 ? -12.285 7.818 -13.223 1.00 97.88 186 ILE A O 1
ATOM 1530 N N . THR A 1 187 ? -11.283 6.896 -15.012 1.00 97.88 187 THR A N 1
ATOM 1531 C CA . THR A 1 187 ? -12.470 6.909 -15.876 1.00 97.88 187 THR A CA 1
ATOM 1532 C C . THR A 1 187 ? -13.608 6.103 -15.253 1.00 97.88 187 THR A C 1
ATOM 1534 O O . THR A 1 187 ? -14.720 6.609 -15.097 1.00 97.88 187 THR A O 1
ATOM 1537 N N . TYR A 1 188 ? -13.319 4.878 -14.802 1.00 97.00 188 TYR A N 1
ATOM 1538 C CA . TYR A 1 188 ? -14.275 4.039 -14.081 1.00 97.00 188 TYR A CA 1
ATOM 1539 C C . TYR A 1 188 ? -14.802 4.729 -12.819 1.00 97.00 188 TYR A C 1
ATOM 1541 O O . TYR A 1 188 ? -16.010 4.733 -12.562 1.00 97.00 188 TYR A O 1
ATOM 1549 N N . PHE A 1 189 ? -13.918 5.360 -12.041 1.00 95.38 189 PHE A N 1
ATOM 1550 C CA . PHE A 1 189 ? -14.317 6.080 -10.840 1.00 95.38 189 PHE A CA 1
ATOM 1551 C C . PHE A 1 189 ? -15.289 7.222 -11.163 1.00 95.38 189 PHE A C 1
ATOM 1553 O O . PHE A 1 189 ? -16.354 7.276 -10.543 1.00 95.38 189 PHE A O 1
ATOM 1560 N N . ILE A 1 190 ? -14.983 8.071 -12.150 1.00 96.50 190 ILE A N 1
ATOM 1561 C CA . ILE A 1 190 ? -15.844 9.187 -12.580 1.00 96.50 190 ILE A CA 1
ATOM 1562 C C . ILE A 1 190 ? -17.215 8.669 -13.027 1.00 96.50 190 ILE A C 1
ATOM 1564 O O . ILE A 1 190 ? -18.231 9.098 -12.478 1.00 96.50 190 ILE A O 1
ATOM 1568 N N . ILE A 1 191 ? -17.253 7.683 -13.932 1.00 96.25 191 ILE A N 1
ATOM 1569 C CA . ILE A 1 191 ? -18.503 7.077 -14.422 1.00 96.25 191 ILE A CA 1
ATOM 1570 C C . ILE A 1 191 ? -19.332 6.535 -13.250 1.00 96.25 191 ILE A C 1
ATOM 1572 O O . ILE A 1 191 ? -20.531 6.802 -13.150 1.00 96.25 191 ILE A O 1
ATOM 1576 N N . SER A 1 192 ? -18.693 5.830 -12.310 1.00 94.12 192 SER A N 1
ATOM 1577 C CA . SER A 1 192 ? -19.376 5.276 -11.139 1.00 94.12 192 SER A CA 1
ATOM 1578 C C . SER A 1 192 ? -19.979 6.354 -10.229 1.00 94.12 192 SER A C 1
ATOM 1580 O O . SER A 1 192 ? -21.020 6.116 -9.614 1.00 94.12 192 SER A O 1
ATOM 1582 N N . GLN A 1 193 ? -19.350 7.532 -10.119 1.00 93.12 193 GLN A N 1
ATOM 1583 C CA . GLN A 1 193 ? -19.891 8.645 -9.338 1.00 93.12 193 GLN A CA 1
ATOM 1584 C C . GLN A 1 193 ? -21.056 9.315 -10.068 1.00 93.12 193 GLN A C 1
ATOM 1586 O O . GLN A 1 193 ? -22.103 9.512 -9.451 1.00 93.12 193 GLN A O 1
ATOM 1591 N N . CYS A 1 194 ? -20.922 9.585 -11.370 1.00 94.69 194 CYS A N 1
ATOM 1592 C CA . CYS A 1 194 ? -21.997 10.143 -12.193 1.00 94.69 194 CYS A CA 1
ATOM 1593 C C . CYS A 1 194 ? -23.254 9.263 -12.142 1.00 94.69 194 CYS A C 1
ATOM 1595 O O . CYS A 1 194 ? -24.347 9.756 -11.865 1.00 94.69 194 CYS A O 1
ATOM 1597 N N . TYR A 1 195 ? -23.090 7.946 -12.293 1.00 95.12 195 TYR A N 1
ATOM 1598 C CA . TYR A 1 195 ? -24.194 6.991 -12.215 1.00 95.12 195 TYR A CA 1
ATOM 1599 C C . TYR A 1 195 ? -24.885 6.991 -10.840 1.00 95.12 195 TYR A C 1
ATOM 1601 O O . TYR A 1 195 ? -26.112 6.973 -10.748 1.00 95.12 195 TYR A O 1
ATOM 1609 N N . ARG A 1 196 ? -24.117 7.079 -9.742 1.00 92.50 196 ARG A N 1
ATOM 1610 C CA . ARG A 1 196 ? -24.686 7.173 -8.383 1.00 92.50 196 ARG A CA 1
ATOM 1611 C C . ARG A 1 196 ? -25.479 8.456 -8.162 1.00 92.50 196 ARG A C 1
ATOM 1613 O O . ARG A 1 196 ? -26.485 8.411 -7.459 1.00 92.50 196 ARG A O 1
ATOM 1620 N N . VAL A 1 197 ? -25.017 9.584 -8.702 1.00 92.62 197 VAL A N 1
ATOM 1621 C CA . VAL A 1 197 ? -25.738 10.862 -8.618 1.00 92.62 197 VAL A CA 1
ATOM 1622 C C . VAL A 1 197 ? -27.050 10.766 -9.394 1.00 92.62 197 VAL A C 1
ATOM 1624 O O . VAL A 1 197 ? -28.098 11.058 -8.827 1.00 92.62 197 VAL A O 1
ATOM 1627 N N . PHE A 1 198 ? -27.014 10.248 -10.624 1.00 93.38 198 PHE A N 1
ATOM 1628 C CA . PHE A 1 198 ? -28.204 10.045 -11.453 1.00 93.38 198 PHE A CA 1
ATOM 1629 C C . PHE A 1 198 ? -29.278 9.189 -10.758 1.00 93.38 198 PHE A C 1
ATOM 1631 O O . PHE A 1 198 ? -30.438 9.592 -10.669 1.00 93.38 198 PHE A O 1
ATOM 1638 N N . LEU A 1 199 ? -28.889 8.047 -10.177 1.00 92.75 199 LEU A N 1
ATOM 1639 C CA . LEU A 1 199 ? -29.816 7.173 -9.447 1.00 92.75 199 LEU A CA 1
ATOM 1640 C C . LEU A 1 199 ? -30.427 7.827 -8.200 1.00 92.75 199 LEU A C 1
ATOM 1642 O O . LEU A 1 199 ? -31.544 7.484 -7.819 1.00 92.75 199 LEU A O 1
ATOM 1646 N N . ARG A 1 200 ? -29.707 8.737 -7.532 1.00 90.62 200 ARG A N 1
ATOM 1647 C CA . ARG A 1 200 ? -30.253 9.475 -6.381 1.00 90.62 200 ARG A CA 1
ATOM 1648 C C . ARG A 1 200 ? -31.319 10.470 -6.816 1.00 90.62 200 ARG A C 1
ATOM 1650 O O . ARG A 1 200 ? -32.324 10.583 -6.129 1.00 90.62 200 ARG A O 1
ATOM 1657 N N . THR A 1 201 ? -31.124 11.137 -7.950 1.00 89.75 201 THR A N 1
ATOM 1658 C CA . THR A 1 201 ? -32.117 12.060 -8.508 1.00 89.75 201 THR A CA 1
ATOM 1659 C C . THR A 1 201 ? -33.407 11.330 -8.887 1.00 8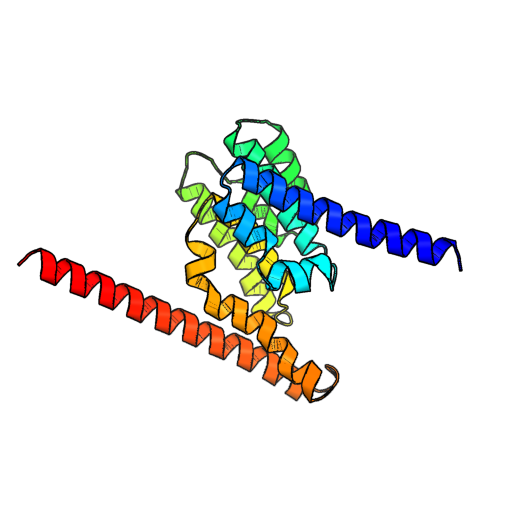9.75 201 THR A C 1
ATOM 1661 O O . THR A 1 201 ? -34.480 11.795 -8.533 1.00 89.75 201 THR A O 1
ATOM 1664 N N . GLN A 1 202 ? -33.310 10.148 -9.507 1.00 83.38 202 GLN A N 1
ATOM 1665 C CA . GLN A 1 202 ? -34.469 9.324 -9.896 1.00 83.38 202 GLN A CA 1
ATOM 1666 C C . GLN A 1 202 ? -35.299 8.799 -8.710 1.00 83.38 202 GLN A C 1
ATOM 1668 O O . GLN A 1 202 ? -36.472 8.514 -8.880 1.00 83.38 202 GLN A O 1
ATOM 1673 N N . ARG A 1 203 ? -34.710 8.642 -7.516 1.00 79.56 203 ARG A N 1
ATOM 1674 C CA . ARG A 1 203 ? -35.437 8.178 -6.314 1.00 79.56 203 ARG A CA 1
ATOM 1675 C C . ARG A 1 203 ? -36.155 9.292 -5.549 1.00 79.56 203 ARG A C 1
ATOM 1677 O O . ARG A 1 203 ? -36.902 8.984 -4.628 1.00 79.56 203 ARG A O 1
ATOM 1684 N N . ASN A 1 204 ? -35.865 10.550 -5.871 1.00 72.00 204 ASN A N 1
ATOM 1685 C CA . ASN A 1 204 ? -36.429 11.722 -5.199 1.00 72.00 204 ASN A CA 1
ATOM 1686 C C . ASN A 1 204 ? -37.558 12.386 -6.014 1.00 72.00 204 ASN A C 1
ATOM 1688 O O . ASN A 1 204 ? -38.035 13.446 -5.612 1.00 72.00 204 ASN A O 1
ATOM 1692 N N . ILE A 1 205 ? -37.933 11.791 -7.151 1.00 64.06 205 ILE A N 1
ATOM 1693 C CA . ILE A 1 205 ? -39.076 12.144 -8.007 1.00 64.06 205 ILE A CA 1
ATOM 1694 C C . ILE A 1 205 ? -40.102 11.024 -7.848 1.00 64.06 205 ILE A C 1
ATOM 1696 O O . ILE A 1 205 ? -41.300 11.350 -7.725 1.00 64.06 205 ILE A O 1
#

Solvent-accessible surface area (backbone atoms only — not comparable to full-atom values): 10574 Å² total; per-residue (Å²): 113,72,71,57,57,53,49,54,50,52,55,53,47,51,45,52,52,31,53,51,44,26,29,52,28,33,39,76,74,37,59,71,60,14,49,47,62,70,63,37,63,63,50,49,50,36,24,62,73,50,72,40,70,44,40,49,23,22,17,34,32,26,37,14,52,44,29,46,72,69,74,39,77,64,16,55,57,30,20,50,52,15,15,72,74,35,65,51,42,40,34,51,60,56,50,47,88,82,44,64,64,41,37,50,51,16,51,52,50,29,44,50,52,54,53,49,38,53,77,80,42,78,81,55,60,48,72,57,47,48,60,59,42,44,37,91,79,39,77,60,49,62,74,62,42,41,50,31,57,49,16,40,61,57,27,49,48,50,36,73,74,70,54,61,80,86,44,72,67,47,53,48,52,26,52,49,41,33,50,53,23,39,54,51,26,53,50,52,49,52,52,56,49,54,53,54,52,52,57,53,57,66,73,76,110

Radius of gyration: 18.71 Å; Cα contacts (8 Å, |Δi|>4): 246; chains: 1; bounding box: 65×41×48 Å

Secondary structure (DSSP, 8-state):
-HHHHHHHHHHHHHHHHHHHHHHHHHHTT-HHHHHHHHH-HHHIIIIIIS--HHHHH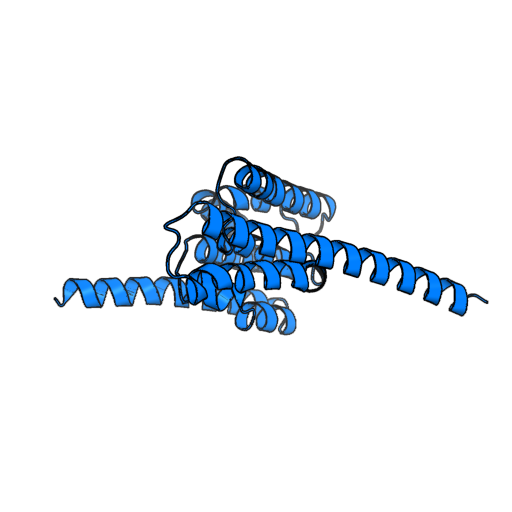HHHHHHHHHHHHTT-THHHHHHHHHHHH-GGGGGGGG--SS-HHHHHHHHHHHHHHHHHHHHHS---GGGGGGGGGGTTTSTTHHHHTHHHHHHHHHTTHHHHHHTSS-SHHHHHHHHHHHHHHHHHHHHHHHHHHHHHHHHHHHT--

Sequence (205 aa):
GGKFILSLFFFKLTFVSFYLGAVWATNKINKNMALVIATHPLIIIEGLNTPHNDLIAMSLGLIGVYLLFNKKIWSRALFIISGLIKYSTLPILILSKKNKWLNILAFIGTLIPLYYLTFYSEIQPWYFLILFIFLPIFPNLIKKIELFLMGLICSYFPYIFLGGWNSPDKVAMKHQIIIYFFIANITYFIISQCYRVFLRTQRNI

Organism: NCBI:txid1974841

Mean predicted aligned error: 3.72 Å